Protein AF-0000000072659798 (afdb_homodimer)

InterPro domains:
  IPR012942 SRR1-like domain [PF07985] (14-182)
  IPR040044 SRR1-like protein [PTHR28626] (16-183)

Radius of gyration: 23.46 Å; Cα contacts (8 Å, |Δi|>4): 646; chains: 2; bounding box: 40×74×57 Å

Secondary structure (DSSP, 8-state):
-GGGSHHHHHHHHHHHHHHTT----EEEEE----TTT-HHHHHHHHHHHHHHHHTT-SEEEEE-TT--HHHHHHHHHTT-EE--TT-SS------TT--EEEEETT--HHHHHHHHHHHHSTTS--GGGEEEEEE-HHHHHHTSTTHHHH-HHHHHHHHHSEEEEPPP----GGGSTTEEEEE-------/--SSSHHHHHHHHHHHHHHTT----EEEEE----TTT-HHHHHHHHHHHHHHHHTT-SEEEEE-TT--HHHHHHHHHTT-EE--TT-SS------TT--EEEEETT--HHHHHHHHHHHHSTTS--GGGEEEEEE-HHHHHHTSTTHHHH-HHHHHHHHHSEEEEPPP----GGGSTTEEEEE-------

Foldseek 3Di:
DPCQQPALVVVVVVVCVLCVPAAAQEEEEEALDDCVPDPSSVVLVVSVLVVCVVRVHQAAEYAHPRQDPVNQVVCVVSVYHYDYNPPLQPPPPPDQSHAYEYEEAPDALVSVLVNLVSQPDPPDHDLSRYHYDYDDLVVVQVVDPPCCVVRVSSVVSNVPDDDDPNGDDDPRCPVQPPHDDDDDDDDPPD/DPCQQPALVVVVVVVCVLCVPAAAQEEEEEALDDCVPDPSSVVLVVSVLVVCVVRVHQAAEYAHPRQDPVNQVVCVVSVYHYDYNPPLQPPPPPDQSHAYEYEEAPDALVSVLVNLVSQPDPPDHDLSRYHYDYDDLVVVQVVDPPCCVVRVSSVVSNVPDDDDPRGDHDDRCPVQPPHDDDDDDDDPPD

pLDDT: mean 82.47, std 15.43, range [22.2, 97.5]

Organism: Meloidogyne incognita (NCBI:txid6306)

Nearest PDB structures (foldseek):
  2qy6-assembly1_A  TM=4.228E-01  e=2.087E-01  Escherichia coli O157:H7
  4nes-assembly1_A-2  TM=3.440E-01  e=1.432E-01  Methanocaldococcus jannaschii DSM 2661
  8b62-assembly2_B  TM=3.732E-01  e=1.067E+00  Pseudomonas aeruginosa
  3sgl-assembly1_A  TM=3.724E-01  e=6.878E-01  Yersinia pestis
  3pvc-assembly1_A  TM=3.515E-01  e=1.002E+00  Yersinia pestis

Sequence (380 aa):
MAARRFGLHLVFSKLEEALNSHNLPIIRVFGIGPISTSQDSLWQLALLLYIKEYFGVEIVTSQDPLTSEIEEEFLRSCGIQVLPPDDLLSTPPTFPNDFTLLYMIHCTQDMYENILSTYSSKENVCLQRIILIGNDPVQLSSATNNFNLQCPNIMSFTALSTIIPLPYFEPKENSFHGTSICFIEENDENMAARRFGLHLVFSKLEEALNSHNLPIIRVFGIGPISTSQDSLWQLALLLYIKEYFGVEIVTSQDPLTSEIEEEFLRSCGIQVLPPDDLLSTPPTFPNDFTLLYMIHCTQDMYENILSTYSSKENVCLQRIILIGNDPVQLSSATNNFNLQCPNIMSFTALSTIIPLPYFEPKENSFHGTSICFIEENDEN

Solvent-accessible surface area (backbone atoms only — not comparable to full-atom values): 20868 Å² total; per-residue (Å²): 130,82,72,78,64,41,22,51,48,48,53,51,50,53,50,48,60,69,43,69,88,51,64,48,49,35,38,43,35,39,48,63,55,48,50,56,81,28,64,44,27,36,50,51,48,43,54,49,52,50,52,35,58,76,60,62,39,74,43,36,38,37,30,38,82,67,56,44,72,62,52,47,55,40,39,42,64,53,59,31,45,77,48,64,57,83,55,74,69,72,58,68,85,68,51,95,87,40,30,35,36,40,40,34,55,83,57,55,69,69,55,50,29,54,53,44,41,66,34,60,48,78,93,62,53,61,64,64,36,37,35,37,38,18,55,32,62,71,60,57,45,73,72,36,85,66,32,64,77,75,28,51,47,49,47,54,52,52,73,61,30,49,76,40,71,54,67,74,44,38,70,60,68,74,52,58,59,62,26,18,42,34,31,31,77,82,74,69,80,118,132,80,73,78,66,41,22,51,49,48,52,50,50,53,50,48,60,69,42,70,88,51,64,48,49,35,38,44,34,39,47,64,54,47,49,55,80,28,66,44,27,36,50,50,48,44,54,49,52,51,52,36,60,75,61,62,40,75,43,37,38,38,30,39,84,65,57,46,71,62,52,47,54,40,40,43,65,53,60,30,46,76,49,63,58,84,56,74,70,71,57,67,85,68,52,94,88,41,32,36,36,39,41,34,55,83,58,57,69,67,55,51,29,55,52,45,42,66,33,60,48,80,92,60,51,60,65,63,36,36,34,37,38,17,54,32,60,69,59,56,46,73,70,36,84,65,33,66,76,77,27,51,48,50,47,55,51,52,73,59,30,50,78,39,72,54,65,73,44,38,70,61,66,73,54,57,58,62,27,19,43,34,32,31,75,84,73,69,80,118

Structure (mmCIF, N/CA/C/O backbone):
data_AF-0000000072659798-model_v1
#
loop_
_entity.id
_entity.type
_entity.pdbx_description
1 polymer 'SRR1-like domain-containing protein'
#
loop_
_atom_site.group_PDB
_atom_site.id
_atom_site.type_symbol
_atom_site.label_atom_id
_atom_site.label_alt_id
_atom_site.label_comp_id
_atom_site.label_asym_id
_atom_site.label_entity_id
_atom_site.label_seq_id
_atom_site.pdbx_PDB_ins_code
_atom_site.Cartn_x
_atom_site.Cartn_y
_atom_site.Cartn_z
_atom_site.occupancy
_atom_site.B_iso_or_equiv
_atom_site.auth_seq_id
_atom_site.auth_comp_id
_atom_site.auth_asym_id
_atom_site.auth_atom_id
_atom_site.pdbx_PDB_model_num
ATOM 1 N N . MET A 1 1 ? 20.891 -7.121 9.391 1 22.2 1 MET A N 1
ATOM 2 C CA . MET A 1 1 ? 19.578 -7.676 9.695 1 22.2 1 MET A CA 1
ATOM 3 C C . MET A 1 1 ? 18.594 -6.574 10.094 1 22.2 1 MET A C 1
ATOM 5 O O . MET A 1 1 ? 17.406 -6.637 9.766 1 22.2 1 MET A O 1
ATOM 9 N N . ALA A 1 2 ? 19.141 -5.672 10.93 1 26.31 2 ALA A N 1
ATOM 10 C CA . ALA A 1 2 ? 18.75 -4.566 11.797 1 26.31 2 ALA A CA 1
ATOM 11 C C . ALA A 1 2 ? 18.359 -3.338 10.977 1 26.31 2 ALA A C 1
ATOM 13 O O . ALA A 1 2 ? 17.594 -2.488 11.438 1 26.31 2 ALA A O 1
ATOM 14 N N . ALA A 1 3 ? 18.859 -3.307 9.789 1 28.28 3 ALA A N 1
ATOM 15 C CA . ALA A 1 3 ? 18.828 -2.102 8.961 1 28.28 3 ALA A CA 1
ATOM 16 C C . ALA A 1 3 ? 17.453 -1.875 8.359 1 28.28 3 ALA A C 1
ATOM 18 O O . ALA A 1 3 ? 17.219 -0.884 7.66 1 28.28 3 ALA A O 1
ATOM 19 N N . ARG A 1 4 ? 16.641 -3.023 7.906 1 38.38 4 ARG A N 1
ATOM 20 C CA . ARG A 1 4 ? 15.508 -3.32 7.031 1 38.38 4 ARG A CA 1
ATOM 21 C C . ARG A 1 4 ? 14.234 -2.664 7.543 1 38.38 4 ARG A C 1
ATOM 23 O O . ARG A 1 4 ? 13.195 -2.703 6.875 1 38.38 4 ARG A O 1
ATOM 30 N N . ARG A 1 5 ? 14.125 -2.602 9.039 1 44.81 5 ARG A N 1
ATOM 31 C CA . ARG A 1 5 ? 13.125 -2.115 9.977 1 44.81 5 ARG A CA 1
ATOM 32 C C . ARG A 1 5 ? 12.945 -0.604 9.859 1 44.81 5 ARG A C 1
ATOM 34 O O . ARG A 1 5 ? 12.188 -0 10.617 1 44.81 5 ARG A O 1
ATOM 41 N N . PHE A 1 6 ? 13.617 -0.149 8.844 1 55.28 6 PHE A N 1
ATOM 42 C CA . PHE A 1 6 ? 14.133 1.194 9.078 1 55.28 6 PHE A CA 1
ATOM 43 C C . PHE A 1 6 ? 13.164 2.246 8.562 1 55.28 6 PHE A C 1
ATOM 45 O O . PHE A 1 6 ? 12.945 3.271 9.211 1 55.28 6 PHE A O 1
ATOM 52 N N . GLY A 1 7 ? 12.227 1.704 7.465 1 68.5 7 GLY A N 1
ATOM 53 C CA . GLY A 1 7 ? 11.617 2.881 6.863 1 68.5 7 GLY A CA 1
ATOM 54 C C . GLY A 1 7 ? 10.414 3.385 7.633 1 68.5 7 GLY A C 1
ATOM 55 O O . GLY A 1 7 ? 10.375 4.551 8.039 1 68.5 7 GLY A O 1
ATOM 56 N N . LEU A 1 8 ? 9.539 2.488 7.941 1 78.62 8 LEU A N 1
ATOM 57 C CA . LEU A 1 8 ? 8.352 2.891 8.688 1 78.62 8 LEU A CA 1
ATOM 58 C C . LEU A 1 8 ? 8.719 3.332 10.102 1 78.62 8 LEU A C 1
ATOM 60 O O . LEU A 1 8 ? 8.133 4.281 10.625 1 78.62 8 LEU A O 1
ATOM 64 N N . HIS A 1 9 ? 9.68 2.682 10.633 1 83.5 9 HIS A N 1
ATOM 65 C CA . HIS A 1 9 ? 10.141 3.043 11.969 1 83.5 9 HIS A CA 1
ATOM 66 C C . HIS A 1 9 ? 10.664 4.473 12.008 1 83.5 9 HIS A C 1
ATOM 68 O O . HIS A 1 9 ? 10.453 5.195 12.984 1 83.5 9 HIS A O 1
ATOM 74 N N . LEU A 1 10 ? 11.32 4.832 10.953 1 84.38 10 LEU A N 1
ATOM 75 C CA . LEU A 1 10 ? 11.828 6.195 10.883 1 84.38 10 LEU A CA 1
ATOM 76 C C . LEU A 1 10 ? 10.688 7.203 10.836 1 84.38 10 LEU A C 1
ATOM 78 O O . LEU A 1 10 ? 10.75 8.258 11.469 1 84.38 10 LEU A O 1
ATOM 82 N N . VAL A 1 11 ? 9.648 6.914 10.031 1 87.94 11 VAL A N 1
ATOM 83 C CA . VAL A 1 11 ? 8.477 7.785 9.969 1 87.94 11 VAL A CA 1
ATOM 84 C C . VAL A 1 11 ? 7.871 7.934 11.359 1 87.94 11 VAL A C 1
ATOM 86 O O . VAL A 1 11 ? 7.59 9.047 11.805 1 87.94 11 VAL A O 1
ATOM 89 N N . PHE A 1 12 ? 7.734 6.812 12.109 1 91.31 12 PHE A N 1
ATOM 90 C CA . PHE A 1 12 ? 7.133 6.824 13.438 1 91.31 12 PHE A CA 1
ATOM 91 C C . PHE A 1 12 ? 7.996 7.613 14.414 1 91.31 12 PHE A C 1
ATOM 93 O O . PHE A 1 12 ? 7.477 8.406 15.203 1 91.31 12 PHE A O 1
ATOM 100 N N . SER A 1 13 ? 9.234 7.363 14.266 1 91.5 13 SER A N 1
ATOM 101 C CA . SER A 1 13 ? 10.156 8.062 15.148 1 91.5 13 SER A CA 1
ATOM 102 C C . SER A 1 13 ? 10.07 9.57 14.969 1 91.5 13 SER A C 1
ATOM 104 O O . SER A 1 13 ? 10.047 10.32 15.945 1 91.5 13 SER A O 1
ATOM 106 N N . LYS A 1 14 ? 10.016 10.078 13.75 1 90.25 14 LYS A N 1
ATOM 107 C CA . LYS A 1 14 ? 9.938 11.508 13.469 1 90.25 14 LYS A CA 1
ATOM 108 C C . LYS A 1 14 ? 8.602 12.086 13.93 1 90.25 14 LYS A C 1
ATOM 110 O O . LYS A 1 14 ? 8.547 13.219 14.414 1 90.25 14 LYS A O 1
ATOM 115 N N . LEU A 1 15 ? 7.543 11.336 13.773 1 94.19 15 LEU A N 1
ATOM 116 C CA . LEU A 1 15 ? 6.242 11.781 14.258 1 94.19 15 LEU A CA 1
ATOM 117 C C . LEU A 1 15 ? 6.227 11.844 15.781 1 94.19 15 LEU A C 1
ATOM 119 O O . LEU A 1 15 ? 5.66 12.773 16.359 1 94.19 15 LEU A O 1
ATOM 123 N N . GLU A 1 16 ? 6.848 10.859 16.391 1 94.31 16 GLU A N 1
ATOM 124 C CA . GLU A 1 16 ? 6.957 10.898 17.859 1 94.31 16 GLU A CA 1
ATOM 125 C C . GLU A 1 16 ? 7.715 12.133 18.312 1 94.31 16 GLU A C 1
ATOM 127 O O . GLU A 1 16 ? 7.34 12.766 19.312 1 94.31 16 GLU A O 1
ATOM 132 N N . GLU A 1 17 ? 8.781 12.375 17.641 1 91.5 17 GLU A N 1
ATOM 133 C CA . GLU A 1 17 ? 9.539 13.578 17.953 1 91.5 17 GLU A CA 1
ATOM 134 C C . GLU A 1 17 ? 8.672 14.828 17.828 1 91.5 17 GLU A C 1
ATOM 136 O O . GLU A 1 17 ? 8.703 15.703 18.703 1 91.5 17 GLU A O 1
ATOM 141 N N . ALA A 1 18 ? 7.938 14.977 16.781 1 91.75 18 ALA A N 1
ATOM 142 C CA . ALA A 1 18 ? 7.062 16.125 16.547 1 91.75 18 ALA A CA 1
ATOM 143 C C . ALA A 1 18 ? 6.004 16.234 17.625 1 91.75 18 ALA A C 1
ATOM 145 O O . ALA A 1 18 ? 5.656 17.344 18.047 1 91.75 18 ALA A O 1
ATOM 146 N N . LEU A 1 19 ? 5.469 15.117 18.094 1 93.88 19 LEU A N 1
ATOM 147 C CA . LEU A 1 19 ? 4.367 15.094 19.047 1 93.88 19 LEU A CA 1
ATOM 148 C C . LEU A 1 19 ? 4.855 15.438 20.453 1 93.88 19 LEU A C 1
ATOM 150 O O . LEU A 1 19 ? 4.066 15.828 21.312 1 93.88 19 LEU A O 1
ATOM 154 N N . ASN A 1 20 ? 6.137 15.242 20.734 1 90.31 20 ASN A N 1
ATOM 155 C CA . ASN A 1 20 ? 6.738 15.602 22.016 1 90.31 20 ASN A CA 1
ATOM 156 C C . ASN A 1 20 ? 5.906 15.086 23.188 1 90.31 20 ASN A C 1
ATOM 158 O O . ASN A 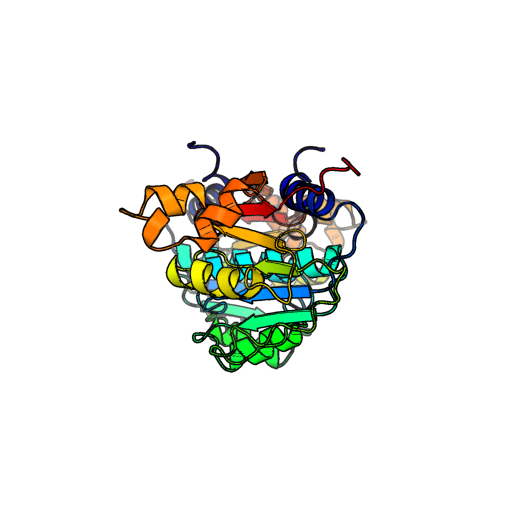1 20 ? 5.531 15.859 24.078 1 90.31 20 ASN A O 1
ATOM 162 N N . SER A 1 21 ? 5.5 13.812 23.156 1 90.38 21 SER A N 1
ATOM 163 C CA . SER A 1 21 ? 4.84 13.078 24.234 1 90.38 21 SER A CA 1
ATOM 164 C C . SER A 1 21 ? 3.359 13.422 24.312 1 90.38 21 SER A C 1
ATOM 166 O O . SER A 1 21 ? 2.689 13.086 25.297 1 90.38 21 SER A O 1
ATOM 168 N N . HIS A 1 22 ? 2.873 14.141 23.328 1 90.25 22 HIS A N 1
ATOM 169 C CA . HIS A 1 22 ? 1.438 14.383 23.25 1 90.25 22 HIS A CA 1
ATOM 170 C C . HIS A 1 22 ? 0.747 13.336 22.391 1 90.25 22 HIS A C 1
ATOM 172 O O . HIS A 1 22 ? 1.406 12.617 21.641 1 90.25 22 HIS A O 1
ATOM 178 N N . ASN A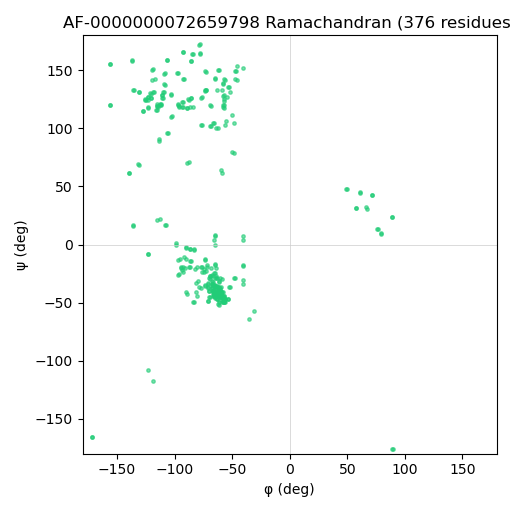 1 23 ? -0.517 13.32 22.516 1 90.5 23 ASN A N 1
ATOM 179 C CA . ASN A 1 23 ? -1.309 12.391 21.703 1 90.5 23 ASN A CA 1
ATOM 180 C C . ASN A 1 23 ? -1.64 12.984 20.344 1 90.5 23 ASN A C 1
ATOM 182 O O . ASN A 1 23 ? -1.588 14.195 20.156 1 90.5 23 ASN A O 1
ATOM 186 N N . LEU A 1 24 ? -1.921 12.062 19.438 1 93.56 24 LEU A N 1
ATOM 187 C CA . LEU A 1 24 ? -2.422 12.398 18.109 1 93.56 24 LEU A CA 1
ATOM 188 C C . LEU A 1 24 ? -3.857 11.914 17.922 1 93.56 24 LEU A C 1
ATOM 190 O O . LEU A 1 24 ? -4.086 10.828 17.391 1 93.56 24 LEU A O 1
ATOM 194 N N . PRO A 1 25 ? -4.766 12.695 18.25 1 92.88 25 PRO A N 1
ATOM 195 C CA . PRO A 1 25 ? -6.145 12.195 18.234 1 92.88 25 PRO A CA 1
ATOM 196 C C . PRO A 1 25 ? -6.812 12.32 16.875 1 92.88 25 PRO A C 1
ATOM 198 O O . PRO A 1 25 ? -7.82 11.656 16.609 1 92.88 25 PRO A O 1
ATOM 201 N N . ILE A 1 26 ? -6.219 13.234 15.992 1 92.44 26 ILE A N 1
ATOM 202 C CA . ILE A 1 26 ? -6.945 13.562 14.773 1 92.44 26 ILE A CA 1
ATOM 203 C C . ILE A 1 26 ? -5.988 13.555 13.586 1 92.44 26 ILE A C 1
ATOM 205 O O . ILE A 1 26 ? -4.887 14.102 13.664 1 92.44 26 ILE A O 1
ATOM 209 N N . ILE A 1 27 ? -6.465 12.867 12.508 1 94.94 27 ILE A N 1
ATOM 210 C CA . ILE A 1 27 ? -5.848 13.008 11.188 1 94.94 27 ILE A CA 1
ATOM 211 C C . ILE A 1 27 ? -6.887 13.516 10.188 1 94.94 27 ILE A C 1
ATOM 213 O O . ILE A 1 27 ? -7.992 12.984 10.109 1 94.94 27 ILE A O 1
ATOM 217 N N . ARG A 1 28 ? -6.516 14.547 9.477 1 92.62 28 ARG A N 1
ATOM 218 C CA . ARG A 1 28 ? -7.336 15.023 8.375 1 92.62 28 ARG A CA 1
ATOM 219 C C . ARG A 1 28 ? -6.648 14.789 7.035 1 92.62 28 ARG A C 1
ATOM 221 O O . ARG A 1 28 ? -5.566 15.32 6.781 1 92.62 28 ARG A O 1
ATOM 228 N N . VAL A 1 29 ? -7.348 14.008 6.203 1 95.81 29 VAL A N 1
ATOM 229 C CA . VAL A 1 29 ? -6.797 13.656 4.895 1 95.81 29 VAL A CA 1
ATOM 230 C C . VAL A 1 29 ? -7.473 14.5 3.812 1 95.81 29 VAL A C 1
ATOM 232 O O . VAL A 1 29 ? -8.703 14.586 3.762 1 95.81 29 VAL A O 1
ATOM 235 N N . PHE A 1 30 ? -6.648 15.117 2.996 1 93.31 30 PHE A N 1
ATOM 236 C CA . PHE A 1 30 ? -7.176 15.891 1.874 1 93.31 30 PHE A CA 1
ATOM 237 C C . PHE A 1 30 ? -6.59 15.391 0.557 1 93.31 30 PHE A C 1
ATOM 239 O O . PHE A 1 30 ? -5.371 15.273 0.417 1 93.31 30 PHE A O 1
ATOM 246 N N . GLY A 1 31 ? -7.465 15.062 -0.41 1 93.25 31 GLY A N 1
ATOM 247 C CA . GLY A 1 31 ? -7.035 14.789 -1.771 1 93.25 31 GLY A CA 1
ATOM 248 C C . GLY A 1 31 ? -6.297 13.469 -1.911 1 93.25 31 GLY A C 1
ATOM 249 O O . GLY A 1 31 ? -5.277 13.391 -2.598 1 93.25 31 GLY A O 1
ATOM 250 N N . ILE A 1 32 ? -6.738 12.453 -1.298 1 93.44 32 ILE A N 1
ATOM 251 C CA . ILE A 1 32 ? -6.031 11.18 -1.377 1 93.44 32 ILE A CA 1
ATOM 252 C C . ILE A 1 32 ? -6.117 10.633 -2.799 1 93.44 32 ILE A C 1
ATOM 254 O O . ILE A 1 32 ? -5.246 9.875 -3.234 1 93.44 32 ILE A O 1
ATOM 258 N N . GLY A 1 33 ? -7.152 10.977 -3.578 1 92.69 33 GLY A N 1
ATOM 259 C CA . GLY A 1 33 ? -7.281 10.539 -4.961 1 92.69 33 GLY A CA 1
ATOM 260 C C . GLY A 1 33 ? -8.008 9.211 -5.098 1 92.69 33 GLY A C 1
ATOM 261 O O . GLY A 1 33 ? -8.523 8.672 -4.117 1 92.69 33 GLY A O 1
ATOM 262 N N . PRO A 1 34 ? -8.078 8.695 -6.387 1 94.19 34 PRO A N 1
ATOM 263 C CA . PRO A 1 34 ? -8.805 7.453 -6.66 1 94.19 34 PRO A CA 1
ATOM 264 C C . PRO A 1 34 ? -8.031 6.211 -6.23 1 94.19 34 PRO A C 1
ATOM 266 O O . PRO A 1 34 ? -7.191 5.711 -6.98 1 94.19 34 PRO A O 1
ATOM 269 N N . ILE A 1 35 ? -8.375 5.621 -5.156 1 93.56 35 ILE A N 1
ATOM 270 C CA . ILE A 1 35 ? -7.629 4.547 -4.512 1 93.56 35 ILE A CA 1
ATOM 271 C C . ILE A 1 35 ? -7.734 3.271 -5.348 1 93.56 35 ILE A C 1
ATOM 273 O O . ILE A 1 35 ? -6.789 2.484 -5.414 1 93.56 35 ILE A O 1
ATOM 277 N N . SER A 1 36 ? -8.891 3.1 -5.992 1 91.81 36 SER A N 1
ATOM 278 C CA . SER A 1 36 ? -9.117 1.851 -6.711 1 91.81 36 SER A CA 1
ATOM 279 C C . SER A 1 36 ? -8.352 1.826 -8.031 1 91.81 36 SER A C 1
ATOM 281 O O . SER A 1 36 ? -8.133 0.758 -8.609 1 91.81 36 SER A O 1
ATOM 283 N N . THR A 1 37 ? -7.945 3.002 -8.523 1 90.25 37 THR A N 1
ATOM 284 C CA . THR A 1 37 ? -7.348 3.029 -9.859 1 90.25 37 THR A CA 1
ATOM 285 C C . THR A 1 37 ? -5.945 3.635 -9.812 1 90.25 37 THR A C 1
ATOM 287 O O . THR A 1 37 ? -5.203 3.572 -10.789 1 90.25 37 THR A O 1
ATOM 290 N N . SER A 1 38 ? -5.562 4.164 -8.711 1 88.38 38 SER A N 1
ATOM 291 C CA . SER A 1 38 ? -4.242 4.762 -8.562 1 88.38 38 SER A CA 1
ATOM 292 C C . SER A 1 38 ? -3.395 3.99 -7.559 1 88.38 38 SER A C 1
ATOM 294 O O . SER A 1 38 ? -3.691 3.984 -6.359 1 88.38 38 SER A O 1
ATOM 296 N N . GLN A 1 39 ? -2.312 3.475 -8.031 1 83.69 39 GLN A N 1
ATOM 297 C CA . GLN A 1 39 ? -1.398 2.744 -7.16 1 83.69 39 GLN A CA 1
ATOM 298 C C . GLN A 1 39 ? -0.765 3.672 -6.125 1 83.69 39 GLN A C 1
ATOM 300 O O . GLN A 1 39 ? -0.593 3.291 -4.965 1 83.69 39 GLN A O 1
ATOM 305 N N . ASP A 1 40 ? -0.462 4.828 -6.605 1 85.75 40 ASP A N 1
ATOM 306 C CA . ASP A 1 40 ? 0.094 5.805 -5.676 1 85.75 40 ASP A CA 1
ATOM 307 C C . ASP A 1 40 ? -0.863 6.062 -4.516 1 85.75 40 ASP A C 1
ATOM 309 O O . ASP A 1 40 ? -0.446 6.094 -3.354 1 85.75 40 ASP A O 1
ATOM 313 N N . SER A 1 41 ? -2.164 6.25 -4.84 1 90.94 41 SER A N 1
ATOM 314 C CA . SER A 1 41 ? -3.172 6.5 -3.812 1 90.94 41 SER A CA 1
ATOM 315 C C . SER A 1 41 ? -3.281 5.324 -2.848 1 90.94 41 SER A C 1
ATOM 317 O O . SER A 1 41 ? -3.484 5.516 -1.646 1 90.94 41 SER A O 1
ATOM 319 N N . LEU A 1 42 ? -3.145 4.164 -3.344 1 90.06 42 LEU A N 1
ATOM 320 C CA . LEU A 1 42 ? -3.227 2.971 -2.506 1 90.06 42 LEU A CA 1
ATOM 321 C C . LEU A 1 42 ? -2.057 2.912 -1.529 1 90.06 42 LEU A C 1
ATOM 323 O O . LEU A 1 42 ? -2.238 2.572 -0.358 1 90.06 42 LEU A O 1
ATOM 327 N N . TRP A 1 43 ? -0.894 3.26 -2 1 86.94 43 TRP A N 1
ATOM 328 C CA . TRP A 1 43 ? 0.276 3.301 -1.129 1 86.94 43 TRP A CA 1
ATOM 329 C C . TRP A 1 43 ? 0.117 4.371 -0.053 1 86.94 43 TRP A C 1
ATOM 331 O O . TRP A 1 43 ? 0.494 4.16 1.102 1 86.94 43 TRP A O 1
ATOM 341 N N . GLN A 1 44 ? -0.34 5.465 -0.453 1 90.38 44 GLN A N 1
ATOM 342 C CA . GLN A 1 44 ? -0.583 6.543 0.5 1 90.38 44 GLN A CA 1
ATOM 343 C C . GLN A 1 44 ? -1.589 6.121 1.565 1 90.38 44 GLN A C 1
ATOM 345 O O . GLN A 1 44 ? -1.404 6.406 2.75 1 90.38 44 GLN A O 1
ATOM 350 N N . LEU A 1 45 ? -2.613 5.406 1.098 1 94 45 LEU A N 1
ATOM 351 C CA . LEU A 1 45 ? -3.596 4.879 2.041 1 94 45 LEU A CA 1
ATOM 352 C C . LEU A 1 45 ? -2.945 3.898 3.01 1 94 45 LEU A C 1
ATOM 354 O O . LEU A 1 45 ? -3.227 3.928 4.211 1 94 45 LEU A O 1
ATOM 358 N N . ALA A 1 46 ? -2.119 3.037 2.504 1 90.25 46 ALA A N 1
ATOM 359 C CA . ALA A 1 46 ? -1.452 2.062 3.363 1 90.25 46 ALA A CA 1
ATOM 360 C C . ALA A 1 46 ? -0.647 2.756 4.457 1 90.25 46 ALA A C 1
ATOM 362 O O . ALA A 1 46 ? -0.738 2.389 5.633 1 90.25 46 ALA A O 1
ATOM 363 N N . LEU A 1 47 ? 0.144 3.729 4.129 1 90.38 47 LEU A N 1
ATOM 364 C CA . LEU A 1 47 ? 0.917 4.473 5.117 1 90.38 47 LEU A CA 1
ATOM 365 C C . LEU A 1 47 ? -0.002 5.137 6.137 1 90.38 47 LEU A C 1
ATOM 367 O O . LEU A 1 47 ? 0.268 5.102 7.34 1 90.38 47 LEU A O 1
ATOM 371 N N . LEU A 1 48 ? -1.062 5.723 5.66 1 94.56 48 LEU A N 1
ATOM 372 C CA . LEU A 1 48 ? -2.035 6.371 6.535 1 94.56 48 LEU A CA 1
ATOM 373 C C . LEU A 1 48 ? -2.559 5.395 7.582 1 94.56 48 LEU A C 1
ATOM 375 O O . LEU A 1 48 ? -2.631 5.727 8.766 1 94.56 48 LEU A O 1
ATOM 379 N N . LEU A 1 49 ? -2.908 4.238 7.156 1 93.88 49 LEU A N 1
ATOM 380 C CA . LEU A 1 49 ? -3.48 3.242 8.055 1 93.88 49 LEU A CA 1
ATOM 381 C C . LEU A 1 49 ? -2.445 2.764 9.07 1 93.88 49 LEU A C 1
ATOM 383 O O . LEU A 1 49 ? -2.783 2.477 10.219 1 93.88 49 LEU A O 1
ATOM 387 N N . TYR A 1 50 ? -1.163 2.691 8.656 1 90.62 50 TYR A N 1
ATOM 388 C CA . TYR A 1 50 ? -0.101 2.344 9.594 1 90.62 50 TYR A CA 1
ATOM 389 C C . TYR A 1 50 ? 0.041 3.406 10.672 1 90.62 50 TYR A C 1
ATOM 391 O O . TYR A 1 50 ? 0.179 3.084 11.859 1 90.62 50 TYR A O 1
ATOM 399 N N . ILE A 1 51 ? 0.019 4.625 10.305 1 93.31 51 ILE A N 1
ATOM 400 C CA . ILE A 1 51 ? 0.133 5.727 11.258 1 93.31 51 ILE A CA 1
ATOM 401 C C . ILE A 1 51 ? -1.062 5.711 12.211 1 93.31 51 ILE A C 1
ATOM 403 O O . ILE A 1 51 ? -0.896 5.82 13.43 1 93.31 51 ILE A O 1
ATOM 407 N N . LYS A 1 52 ? -2.227 5.566 11.633 1 95.44 52 LYS A N 1
ATOM 408 C CA . LYS A 1 52 ? -3.463 5.504 12.406 1 95.44 52 LYS A CA 1
ATOM 409 C C . LYS A 1 52 ? -3.381 4.426 13.484 1 95.44 52 LYS A C 1
ATOM 411 O O . LYS A 1 52 ? -3.717 4.672 14.648 1 95.44 52 LYS A O 1
ATOM 416 N N . GLU A 1 53 ? -2.943 3.318 13.141 1 92.81 53 GLU A N 1
ATOM 417 C CA . GLU A 1 53 ? -2.861 2.186 14.055 1 92.81 53 GLU A CA 1
ATOM 418 C C . GLU A 1 53 ? -1.771 2.396 15.102 1 92.81 53 GLU A C 1
ATOM 420 O O . GLU A 1 53 ? -2.002 2.195 16.297 1 92.81 53 GLU A O 1
ATOM 425 N N . TYR A 1 54 ? -0.62 2.775 14.703 1 91.5 54 TYR A N 1
ATOM 426 C CA . TYR A 1 54 ? 0.532 2.918 15.586 1 91.5 54 TYR A CA 1
ATOM 427 C C . TYR A 1 54 ? 0.255 3.941 16.688 1 91.5 54 TYR A C 1
ATOM 429 O O . TYR A 1 54 ? 0.601 3.723 17.844 1 91.5 54 TYR A O 1
ATOM 437 N N . PHE A 1 55 ? -0.387 5.012 16.328 1 95.12 55 PHE A N 1
ATOM 438 C CA . PHE A 1 55 ? -0.588 6.09 17.297 1 95.12 55 PHE A CA 1
ATOM 439 C C . PHE A 1 55 ? -1.979 6.012 17.906 1 95.12 55 PHE A C 1
ATOM 441 O O . PHE A 1 55 ? -2.352 6.863 18.719 1 95.12 55 PHE A O 1
ATOM 448 N N . GLY A 1 56 ? -2.775 4.973 17.484 1 94.62 56 GLY A N 1
ATOM 449 C CA . GLY A 1 56 ? -4.105 4.805 18.047 1 94.62 56 GLY A CA 1
ATOM 450 C C . GLY A 1 56 ? -5.012 5.996 17.797 1 94.62 56 GLY A C 1
ATOM 451 O O . GLY A 1 56 ? -5.691 6.469 18.719 1 94.62 56 GLY A O 1
ATOM 452 N N . VAL A 1 57 ? -4.988 6.48 16.594 1 94.75 57 VAL A N 1
ATOM 453 C CA . VAL A 1 57 ? -5.758 7.676 16.266 1 94.75 57 VAL A CA 1
ATOM 454 C C . VAL A 1 57 ? -7.246 7.332 16.219 1 94.75 57 VAL A C 1
ATOM 456 O O . VAL A 1 57 ? -7.656 6.398 15.531 1 94.75 57 VAL A O 1
ATOM 459 N N . GLU A 1 58 ? -8.039 8.117 16.844 1 91.62 58 GLU A N 1
ATOM 460 C CA . GLU A 1 58 ? -9.461 7.824 17 1 91.62 58 GLU A CA 1
ATOM 461 C C . GLU A 1 58 ? -10.273 8.398 15.836 1 91.62 58 GLU A C 1
ATOM 463 O O . GLU A 1 58 ? -11.211 7.766 15.352 1 91.62 58 GLU A O 1
ATOM 468 N N . ILE A 1 59 ? -9.906 9.617 15.469 1 92.88 59 ILE A N 1
ATOM 469 C CA . ILE A 1 59 ? -10.695 10.297 14.453 1 92.88 59 ILE A CA 1
ATOM 470 C C . ILE A 1 59 ? -9.844 10.516 13.203 1 92.88 59 ILE A C 1
ATOM 472 O O . ILE A 1 59 ? -8.859 11.258 13.234 1 92.88 59 ILE A O 1
ATOM 476 N N . VAL A 1 60 ? -10.211 9.898 12.125 1 95.44 60 VAL A N 1
ATOM 477 C CA . VAL A 1 60 ? -9.586 10.102 10.82 1 95.44 60 VAL A CA 1
ATOM 478 C C . VAL A 1 60 ? -10.648 10.477 9.789 1 95.44 60 VAL A C 1
ATOM 480 O O . VAL A 1 60 ? -11.633 9.758 9.617 1 95.44 60 VAL A O 1
ATOM 483 N N . THR A 1 61 ? -10.445 11.641 9.117 1 94.31 61 THR A N 1
ATOM 484 C CA . THR A 1 61 ? -11.391 12.078 8.094 1 94.31 61 THR A CA 1
ATOM 485 C C . THR A 1 61 ? -10.711 12.18 6.734 1 94.31 61 THR A C 1
ATOM 487 O O . THR A 1 61 ? -9.5 12.383 6.656 1 94.31 61 THR A O 1
ATOM 490 N N . SER A 1 62 ? -11.5 11.969 5.684 1 95.19 62 SER A N 1
ATOM 491 C CA . SER A 1 62 ? -11.016 12.133 4.316 1 95.19 62 SER A CA 1
ATOM 492 C C . SER A 1 62 ? -11.961 12.992 3.488 1 95.19 62 SER A C 1
ATOM 494 O O . SER A 1 62 ? -13.18 12.805 3.535 1 95.19 62 SER A O 1
ATOM 496 N N . GLN A 1 63 ? -11.367 13.945 2.824 1 93.94 63 GLN A N 1
ATOM 497 C CA . GLN A 1 63 ? -12.109 14.805 1.901 1 93.94 63 GLN A CA 1
ATOM 498 C C . GLN A 1 63 ? -11.438 14.836 0.529 1 93.94 63 GLN A C 1
ATOM 500 O O . GLN A 1 63 ? -10.336 15.367 0.38 1 93.94 63 GLN A O 1
ATOM 505 N N . ASP A 1 64 ? -12.133 14.312 -0.458 1 93.38 64 ASP A N 1
ATOM 506 C CA . ASP A 1 64 ? -11.68 14.242 -1.845 1 93.38 64 ASP A CA 1
ATOM 507 C C . ASP A 1 64 ? -12.867 14.148 -2.805 1 93.38 64 ASP A C 1
ATOM 509 O O . ASP A 1 64 ? -13.633 13.18 -2.756 1 93.38 64 ASP A O 1
ATOM 513 N N . PRO A 1 65 ? -13.008 15.086 -3.699 1 91.56 65 PRO A N 1
ATOM 514 C CA . PRO A 1 65 ? -14.148 15.078 -4.617 1 91.56 65 PRO A CA 1
ATOM 515 C C . PRO A 1 65 ? -14.133 13.891 -5.566 1 91.56 65 PRO A C 1
ATOM 517 O O . PRO A 1 65 ? -15.156 13.555 -6.168 1 91.56 65 PRO A O 1
ATOM 520 N N . LEU A 1 66 ? -13.055 13.203 -5.75 1 91.38 66 LEU A N 1
ATOM 521 C CA . LEU A 1 66 ? -12.93 12.102 -6.691 1 91.38 66 LEU A CA 1
ATOM 522 C C . LEU A 1 66 ? -13.297 10.773 -6.023 1 91.38 66 LEU A C 1
ATOM 524 O O . LEU A 1 66 ? -13.344 9.734 -6.684 1 91.38 66 LEU A O 1
ATOM 528 N N . THR A 1 67 ? -13.594 10.789 -4.734 1 94.06 67 THR A N 1
ATOM 529 C CA . THR A 1 67 ? -13.922 9.555 -4.031 1 94.06 67 THR A CA 1
ATOM 530 C C . THR A 1 67 ? -15.258 9 -4.512 1 94.06 67 THR A C 1
ATOM 532 O O . THR A 1 67 ? -16.297 9.664 -4.395 1 94.06 67 THR A O 1
ATOM 535 N N . SER A 1 68 ? -15.234 7.824 -5.043 1 94.5 68 SER A N 1
ATOM 536 C CA . SER A 1 68 ? -16.453 7.172 -5.496 1 94.5 68 SER A CA 1
ATOM 537 C C . SER A 1 68 ? -17.234 6.582 -4.328 1 94.5 68 SER A C 1
ATOM 539 O O . SER A 1 68 ? -16.734 6.516 -3.207 1 94.5 68 SER A O 1
ATOM 541 N N . GLU A 1 69 ? -18.438 6.102 -4.676 1 95.31 69 GLU A N 1
ATOM 542 C CA . GLU A 1 69 ? -19.281 5.508 -3.645 1 95.31 69 GLU A CA 1
ATOM 543 C C . GLU A 1 69 ? -18.641 4.246 -3.068 1 95.31 69 GLU A C 1
ATOM 545 O O . GLU A 1 69 ? -18.656 4.039 -1.854 1 95.31 69 GLU A O 1
ATOM 550 N N . ILE A 1 70 ? -18.141 3.473 -3.943 1 94.56 70 ILE A N 1
ATOM 551 C CA . ILE A 1 70 ? -17.516 2.225 -3.518 1 94.56 70 ILE A CA 1
ATOM 552 C C . ILE A 1 70 ? -16.297 2.527 -2.664 1 94.56 70 ILE A C 1
ATOM 554 O O . ILE A 1 70 ? -16.062 1.881 -1.638 1 94.56 70 ILE A O 1
ATOM 558 N N . GLU A 1 71 ? -15.547 3.486 -3.084 1 96 71 GLU A N 1
ATOM 559 C CA . GLU A 1 71 ? -14.375 3.873 -2.307 1 96 71 GLU A CA 1
ATOM 560 C C . GLU A 1 71 ? -14.781 4.426 -0.941 1 96 71 GLU A C 1
ATOM 562 O O . GLU A 1 71 ? -14.109 4.172 0.06 1 96 71 GLU A O 1
ATOM 567 N N . GLU A 1 72 ? -15.789 5.199 -0.92 1 96.19 72 GLU A N 1
ATOM 568 C CA . GLU A 1 72 ? -16.281 5.723 0.353 1 96.19 72 GLU A CA 1
ATOM 569 C C . GLU A 1 72 ? -16.625 4.59 1.316 1 96.19 72 GLU A C 1
ATOM 571 O O . GLU A 1 72 ? -16.25 4.629 2.49 1 96.19 72 GLU A O 1
ATOM 576 N N . GLU A 1 73 ? -17.328 3.689 0.858 1 95.81 73 GLU A N 1
ATOM 577 C CA . GLU A 1 73 ? -17.703 2.553 1.695 1 95.81 73 GLU A CA 1
ATOM 578 C C . GLU A 1 73 ? -16.469 1.797 2.182 1 95.81 73 GLU A C 1
ATOM 580 O O . GLU A 1 73 ? -16.406 1.382 3.342 1 95.81 73 GLU A O 1
ATOM 585 N N . PHE A 1 74 ? -15.594 1.612 1.348 1 95.94 74 PHE A N 1
ATOM 586 C CA . PHE A 1 74 ? -14.344 0.943 1.702 1 95.94 74 PHE A CA 1
ATOM 587 C C . PHE A 1 74 ? -13.594 1.728 2.771 1 95.94 74 PHE A C 1
ATOM 589 O O . PHE A 1 74 ? -13.148 1.157 3.77 1 95.94 74 PHE A O 1
ATOM 596 N N . LEU A 1 75 ? -13.438 3.029 2.559 1 97.5 75 LEU A N 1
ATOM 597 C CA . LEU A 1 75 ? -12.758 3.875 3.537 1 97.5 75 LEU A CA 1
ATOM 598 C C . LEU A 1 75 ? -13.453 3.799 4.895 1 97.5 75 LEU A C 1
ATOM 600 O O . LEU A 1 75 ? -12.789 3.719 5.93 1 97.5 75 LEU A O 1
ATOM 604 N N . ARG A 1 76 ? -14.703 3.799 4.887 1 96.44 76 ARG A N 1
ATOM 605 C CA . ARG A 1 76 ? -15.453 3.676 6.129 1 96.44 76 ARG A CA 1
ATOM 606 C C . ARG A 1 76 ? -15.133 2.365 6.836 1 96.44 76 ARG A C 1
ATOM 608 O O . ARG A 1 76 ? -15 2.332 8.062 1 96.44 76 ARG A O 1
ATOM 615 N N . SER A 1 77 ? -15.016 1.372 6.062 1 94.62 77 SER A N 1
ATOM 616 C CA . SER A 1 77 ? -14.672 0.069 6.625 1 94.62 77 SER A CA 1
ATOM 617 C C . SER A 1 77 ? -13.273 0.073 7.23 1 94.62 77 SER A C 1
ATOM 619 O O . SER A 1 77 ? -12.961 -0.75 8.094 1 94.62 77 SER A O 1
ATOM 621 N N . CYS A 1 78 ? -12.414 0.922 6.809 1 95.31 78 CYS A N 1
ATOM 622 C CA . CYS A 1 78 ? -11.07 1.084 7.352 1 95.31 78 CYS A CA 1
ATOM 623 C C . CYS A 1 78 ? -11.086 1.979 8.586 1 95.31 78 CYS A C 1
ATOM 625 O O . CYS A 1 78 ? -10.039 2.248 9.172 1 95.31 78 CYS A O 1
ATOM 627 N N . GLY A 1 79 ? -12.219 2.535 8.938 1 95.69 79 GLY A N 1
ATOM 628 C CA . GLY A 1 79 ? -12.328 3.438 10.07 1 95.69 79 GLY A CA 1
ATOM 629 C C . GLY A 1 79 ? -12.078 4.891 9.703 1 95.69 79 GLY A C 1
ATOM 630 O O . GLY A 1 79 ? -11.68 5.688 10.555 1 95.69 79 GLY A O 1
ATOM 631 N N . ILE A 1 80 ? -12.273 5.223 8.477 1 96.88 80 ILE A N 1
ATOM 632 C CA . ILE A 1 80 ? -12.078 6.586 7.996 1 96.88 80 ILE A CA 1
ATOM 633 C C . ILE A 1 80 ? -13.422 7.207 7.641 1 96.88 80 ILE A C 1
ATOM 635 O O . ILE A 1 80 ? -14.195 6.633 6.871 1 96.88 80 ILE A O 1
ATOM 639 N N . GLN A 1 81 ? -13.68 8.32 8.203 1 94.94 81 GLN A N 1
ATOM 640 C CA . GLN A 1 81 ? -14.922 9.031 7.906 1 94.94 81 GLN A CA 1
ATOM 641 C C . GLN A 1 81 ? -14.766 9.906 6.668 1 94.94 81 GLN A C 1
ATOM 643 O O . GLN A 1 81 ? -13.875 10.766 6.617 1 94.94 81 GLN A O 1
ATOM 648 N N . VAL A 1 82 ? -15.625 9.734 5.719 1 94.69 82 VAL A N 1
ATOM 649 C CA . VAL A 1 82 ? -15.586 10.562 4.516 1 94.69 82 VAL A CA 1
ATOM 650 C C . VAL A 1 82 ? -16.5 11.766 4.68 1 94.69 82 VAL A C 1
ATOM 652 O O . VAL A 1 82 ? -17.703 11.609 4.965 1 94.69 82 VAL A O 1
ATOM 655 N N . LEU A 1 83 ? -15.93 12.961 4.535 1 91.94 83 LEU A N 1
ATOM 656 C CA . LEU A 1 83 ? -16.688 14.211 4.66 1 91.94 83 LEU A CA 1
ATOM 657 C C . LEU A 1 83 ? -16.906 14.852 3.297 1 91.94 83 LEU A C 1
ATOM 659 O O . LEU A 1 83 ? -16.172 14.562 2.348 1 91.94 83 LEU A O 1
ATOM 663 N N . PRO A 1 84 ? -17.938 15.742 3.223 1 87.94 84 PRO A N 1
ATOM 664 C CA . PRO A 1 84 ? -18.125 16.469 1.965 1 87.94 84 PRO A CA 1
ATOM 665 C C . PRO A 1 84 ? -16.891 17.281 1.565 1 87.94 84 PRO A C 1
ATOM 667 O O . PRO A 1 84 ? -16.219 17.859 2.424 1 87.94 84 PRO A O 1
ATOM 670 N N . PRO A 1 85 ? -16.609 17.219 0.268 1 78.19 85 PRO A N 1
ATOM 671 C CA . PRO A 1 85 ? -15.375 17.859 -0.198 1 78.19 85 PRO A CA 1
ATOM 672 C C . PRO A 1 85 ? -15.312 19.344 0.113 1 78.19 85 PRO A C 1
ATOM 674 O O . PRO A 1 85 ? -14.227 19.906 0.227 1 78.19 85 PRO A O 1
ATOM 677 N N . ASP A 1 86 ? -16.344 20.031 0.185 1 72.56 86 ASP A N 1
ATOM 678 C CA . ASP A 1 86 ? -16.359 21.484 0.35 1 72.56 86 ASP A CA 1
ATOM 679 C C . ASP A 1 86 ? -16.297 21.859 1.826 1 72.56 86 ASP A C 1
ATOM 681 O O . ASP A 1 86 ? -16.172 23.047 2.16 1 72.56 86 ASP A O 1
ATOM 685 N N . ASP A 1 87 ? -16.312 20.953 2.604 1 65.38 87 ASP A N 1
ATOM 686 C CA . ASP A 1 87 ? -16.234 21.25 4.027 1 65.38 87 ASP A CA 1
ATOM 687 C C . ASP A 1 87 ? -14.773 21.312 4.492 1 65.38 87 ASP A C 1
ATOM 689 O O . ASP A 1 87 ? -14.273 20.375 5.105 1 65.38 87 ASP A O 1
ATOM 693 N N . LEU A 1 88 ? -14.102 22.266 4.105 1 60.44 88 LEU A N 1
ATOM 694 C CA . LEU A 1 88 ? -12.68 22.344 4.422 1 60.44 88 LEU A CA 1
ATOM 695 C C . LEU A 1 88 ? -12.477 22.859 5.844 1 60.44 88 LEU A C 1
ATOM 697 O O . LEU A 1 88 ? -11.383 22.734 6.402 1 60.44 88 LEU A O 1
ATOM 701 N N . LEU A 1 89 ? -13.531 23.484 6.297 1 56 89 LEU A N 1
ATOM 702 C CA . LEU A 1 89 ? -13.453 24.203 7.574 1 56 89 LEU A CA 1
ATOM 703 C C . LEU A 1 89 ? -13.992 23.328 8.711 1 56 89 LEU A C 1
ATOM 705 O O . LEU A 1 89 ? -13.844 23.672 9.883 1 56 89 LEU A O 1
ATOM 709 N N . SER A 1 90 ? -14.836 22.453 8.352 1 53.03 90 SER A N 1
ATOM 710 C CA . SER A 1 90 ? -15.383 21.688 9.469 1 53.03 90 SER A CA 1
ATOM 711 C C . SER A 1 90 ? -14.281 20.969 10.234 1 53.03 90 SER A C 1
ATOM 713 O O . SER A 1 90 ? -13.695 20 9.719 1 53.03 90 SER A O 1
ATOM 715 N N . THR A 1 91 ? -13.422 21.781 10.758 1 52.62 91 THR A N 1
ATOM 716 C CA . THR A 1 91 ? -12.398 21.219 11.617 1 52.62 91 THR A CA 1
ATOM 717 C C . THR A 1 91 ? -13.023 20.312 12.68 1 52.62 91 THR A C 1
ATOM 719 O O . THR A 1 91 ? -14.016 20.672 13.305 1 52.62 91 THR A O 1
ATOM 722 N N . PRO A 1 92 ? -12.781 19.156 12.547 1 53.41 92 PRO A N 1
ATOM 723 C CA . PRO A 1 92 ? -13.195 18.531 13.805 1 53.41 92 PRO A CA 1
ATOM 724 C C . PRO A 1 92 ? -12.727 19.297 15.031 1 53.41 92 PRO A C 1
ATOM 726 O O . PRO A 1 92 ? -11.797 20.109 14.938 1 53.41 92 PRO A O 1
ATOM 729 N N . PRO A 1 93 ? -13.453 19.141 16.062 1 50.12 93 PRO A N 1
ATOM 730 C CA . PRO A 1 93 ? -13.156 19.781 17.344 1 50.12 93 PRO A CA 1
ATOM 731 C C . PRO A 1 93 ? -11.703 19.609 17.781 1 50.12 93 PRO A C 1
ATOM 733 O O . PRO A 1 93 ? -11.203 18.484 17.844 1 50.12 93 PRO A O 1
ATOM 736 N N . THR A 1 94 ? -10.852 20.375 17.219 1 53.75 94 THR A N 1
ATOM 737 C CA . THR A 1 94 ? -9.523 20.375 17.812 1 53.75 94 THR A CA 1
ATOM 738 C C . THR A 1 94 ? -9.602 20.703 19.297 1 53.75 94 THR A C 1
ATOM 740 O O . THR A 1 94 ? -10.32 21.625 19.703 1 53.75 94 THR A O 1
ATOM 743 N N . PHE A 1 95 ? -9.414 19.703 20.062 1 58.22 95 PHE A N 1
ATOM 744 C CA . PHE A 1 95 ? -9.211 20.062 21.453 1 58.22 95 PHE A CA 1
ATOM 745 C C . PHE A 1 95 ? -7.953 20.906 21.625 1 58.22 95 PHE A C 1
ATOM 747 O O . PHE A 1 95 ? -6.992 20.766 20.875 1 58.22 95 PHE A O 1
ATOM 754 N N . PRO A 1 96 ? -7.98 22.031 22.359 1 59.75 96 PRO A N 1
ATOM 755 C CA . PRO A 1 96 ? -6.922 23.031 22.484 1 59.75 96 PRO A CA 1
ATOM 756 C C . PRO A 1 96 ? -5.527 22.406 22.578 1 59.75 96 PRO A C 1
ATOM 758 O O . PRO A 1 96 ? -4.566 22.969 22.047 1 59.75 96 PRO A O 1
ATOM 761 N N . ASN A 1 97 ? -5.398 21.156 23.156 1 66.5 97 ASN A N 1
ATOM 762 C CA . ASN A 1 97 ? -4.043 20.656 23.359 1 66.5 97 ASN A CA 1
ATOM 763 C C . ASN A 1 97 ? -3.781 19.406 22.516 1 66.5 97 ASN A C 1
ATOM 765 O O . ASN A 1 97 ? -2.717 18.797 22.625 1 66.5 97 ASN A O 1
ATOM 769 N N . ASP A 1 98 ? -4.566 19.312 21.547 1 81.25 98 ASP A N 1
ATOM 770 C CA . ASP A 1 98 ? -4.395 18.094 20.75 1 81.25 98 ASP A CA 1
ATOM 771 C C . ASP A 1 98 ? -3.777 18.406 19.391 1 81.25 98 ASP A C 1
ATOM 773 O O . ASP A 1 98 ? -4.039 19.469 18.812 1 81.25 98 ASP A O 1
ATOM 777 N N . PHE A 1 99 ? -2.861 17.562 19.047 1 90 99 PHE A N 1
ATOM 778 C CA . PHE A 1 99 ? -2.258 17.719 17.719 1 90 99 PHE A CA 1
ATOM 779 C C . PHE A 1 99 ? -3.23 17.281 16.641 1 90 99 PHE A C 1
ATOM 781 O O . PHE A 1 99 ? -4.094 16.422 16.875 1 90 99 PHE A O 1
ATOM 788 N N . THR A 1 100 ? -3.08 17.922 15.516 1 90.25 100 THR A N 1
ATOM 789 C CA . THR A 1 100 ? -3.732 17.5 14.281 1 90.25 100 THR A CA 1
ATOM 790 C C . THR A 1 100 ? -2.699 17.203 13.195 1 90.25 100 THR A C 1
ATOM 792 O O . THR A 1 100 ? -1.802 18.016 12.953 1 90.25 100 THR A O 1
ATOM 795 N N . LEU A 1 101 ? -2.809 16.047 12.68 1 94.75 101 LEU A N 1
ATOM 796 C CA . LEU A 1 101 ? -1.994 15.734 11.508 1 94.75 101 LEU A CA 1
ATOM 797 C C . LEU A 1 101 ? -2.76 16.031 10.219 1 94.75 101 LEU A C 1
ATOM 799 O O . LEU A 1 101 ? -3.832 15.469 9.992 1 94.75 101 LEU A O 1
ATOM 803 N N . LEU A 1 102 ? -2.211 16.953 9.461 1 93.06 102 LEU A N 1
ATOM 804 C CA . LEU A 1 102 ? -2.705 17.203 8.109 1 93.06 102 LEU A CA 1
ATOM 805 C C . LEU A 1 102 ? -1.979 16.312 7.094 1 93.06 102 LEU A C 1
ATOM 807 O O . LEU A 1 102 ? -0.754 16.391 6.969 1 93.06 102 LEU A O 1
ATOM 811 N N . TYR A 1 103 ? -2.744 15.453 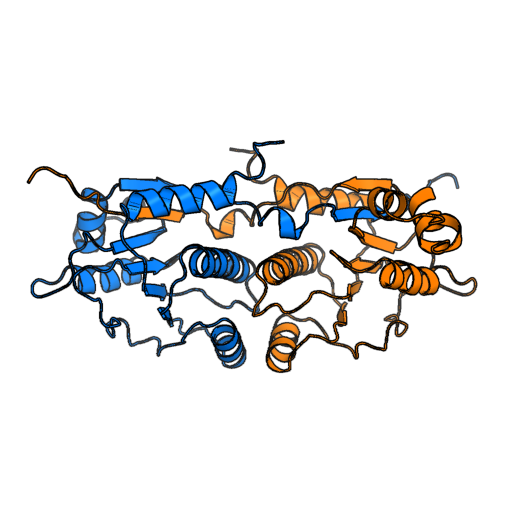6.438 1 96 103 TYR A N 1
ATOM 812 C CA . TYR A 1 103 ? -2.238 14.523 5.434 1 96 103 TYR A CA 1
ATOM 813 C C . TYR A 1 103 ? -2.629 14.969 4.031 1 96 103 TYR A C 1
ATOM 815 O O . TYR A 1 103 ? -3.746 14.711 3.58 1 96 103 TYR A O 1
ATOM 823 N N . MET A 1 104 ? -1.673 15.695 3.365 1 94.19 104 MET A N 1
ATOM 824 C CA . MET A 1 104 ? -1.937 16.391 2.105 1 94.19 104 MET A CA 1
ATOM 825 C C . MET A 1 104 ? -0.855 16.062 1.076 1 94.19 104 MET A C 1
ATOM 827 O O . MET A 1 104 ? -0.177 16.969 0.586 1 94.19 104 MET A O 1
ATOM 831 N N . ILE A 1 105 ? -0.789 14.891 0.616 1 93.12 105 ILE A N 1
ATOM 832 C CA . ILE A 1 105 ? 0.264 14.492 -0.31 1 93.12 105 ILE A CA 1
ATOM 833 C C . ILE A 1 105 ? -0.164 14.797 -1.743 1 93.12 105 ILE A C 1
ATOM 835 O O . ILE A 1 105 ? -1.25 14.406 -2.172 1 93.12 105 ILE A O 1
ATOM 839 N N . HIS A 1 106 ? 0.653 15.57 -2.488 1 89.81 106 HIS A N 1
ATOM 840 C CA . HIS A 1 106 ? 0.511 15.914 -3.9 1 89.81 106 HIS A CA 1
ATOM 841 C C . HIS A 1 106 ? -0.716 16.781 -4.137 1 89.81 106 HIS A C 1
ATOM 843 O O . HIS A 1 106 ? -1.415 16.625 -5.137 1 89.81 106 HIS A O 1
ATOM 849 N N . CYS A 1 107 ? -1.06 17.609 -3.168 1 90.5 107 CYS A N 1
ATOM 850 C CA . CYS A 1 107 ? -2.129 18.578 -3.324 1 90.5 107 CYS A CA 1
ATOM 851 C C . CYS A 1 107 ? -1.612 19.859 -3.992 1 90.5 107 CYS A C 1
ATOM 853 O O . CYS A 1 107 ? -0.402 20.078 -4.07 1 90.5 107 CYS A O 1
ATOM 855 N N . THR A 1 108 ? -2.512 20.641 -4.461 1 87.88 108 THR A N 1
ATOM 856 C CA . THR A 1 108 ? -2.129 21.875 -5.121 1 87.88 108 THR A CA 1
ATOM 857 C C . THR A 1 108 ? -1.76 22.938 -4.094 1 87.88 108 THR A C 1
ATOM 859 O O . THR A 1 108 ? -2.16 22.859 -2.932 1 87.88 108 THR A O 1
ATOM 862 N N . GLN A 1 109 ? -1.092 23.984 -4.57 1 88.62 109 GLN A N 1
ATOM 863 C CA . GLN A 1 109 ? -0.696 25.109 -3.717 1 88.62 109 GLN A CA 1
ATOM 864 C C . GLN A 1 109 ? -1.916 25.797 -3.119 1 88.62 109 GLN A C 1
ATOM 866 O O . GLN A 1 109 ? -1.896 26.219 -1.957 1 88.62 109 GLN A O 1
ATOM 871 N N . ASP A 1 110 ? -2.938 25.969 -3.951 1 88.44 110 ASP A N 1
ATOM 872 C CA . ASP A 1 110 ? -4.152 26.625 -3.486 1 88.44 110 ASP A CA 1
ATOM 873 C C . ASP A 1 110 ? -4.781 25.859 -2.32 1 88.44 110 ASP A C 1
ATOM 875 O O . ASP A 1 110 ? -5.301 26.469 -1.384 1 88.44 110 ASP A O 1
ATOM 879 N N . MET A 1 111 ? -4.73 24.609 -2.344 1 89 111 MET A N 1
ATOM 880 C CA . MET A 1 111 ? -5.285 23.797 -1.267 1 89 111 MET A CA 1
ATOM 881 C C . MET A 1 111 ? -4.5 24 0.026 1 89 111 MET A C 1
ATOM 883 O O . MET A 1 111 ? -5.09 24.203 1.09 1 89 111 MET A O 1
ATOM 887 N N . TYR A 1 112 ? -3.172 24 -0.054 1 89.88 112 TYR A N 1
ATOM 888 C CA . TYR A 1 112 ? -2.334 24.234 1.118 1 89.88 112 TYR A CA 1
ATOM 889 C C . TYR A 1 112 ? -2.639 25.578 1.751 1 89.88 112 TYR A C 1
ATOM 891 O O . TYR A 1 112 ? -2.84 25.672 2.965 1 89.88 112 TYR A O 1
ATOM 899 N N . GLU A 1 113 ? -2.66 26.578 0.937 1 88.44 113 GLU A N 1
ATOM 900 C CA . GLU A 1 113 ? -2.889 27.938 1.415 1 88.44 113 GLU A CA 1
ATOM 901 C C . GLU A 1 113 ? -4.246 28.062 2.102 1 88.44 113 GLU A C 1
ATOM 903 O O . GLU A 1 113 ? -4.355 28.672 3.172 1 88.44 113 GLU A O 1
ATOM 908 N N . ASN A 1 114 ? -5.234 27.469 1.496 1 86.25 114 ASN A N 1
ATOM 909 C CA . ASN A 1 114 ? -6.586 27.531 2.043 1 86.25 114 ASN A CA 1
ATOM 910 C C . ASN A 1 114 ? -6.684 26.812 3.383 1 86.25 114 ASN A C 1
ATOM 912 O O . ASN A 1 114 ? -7.234 27.344 4.344 1 86.25 114 ASN A O 1
ATOM 916 N N . ILE A 1 115 ? -6.133 25.672 3.463 1 86.5 115 ILE A N 1
ATOM 917 C CA . ILE A 1 115 ? -6.234 24.859 4.672 1 86.5 115 ILE A CA 1
ATOM 918 C C . ILE A 1 115 ? -5.426 25.5 5.793 1 86.5 115 ILE A C 1
ATOM 920 O O . ILE A 1 115 ? -5.914 25.641 6.918 1 86.5 115 ILE A O 1
ATOM 924 N N . LEU A 1 116 ? -4.23 25.938 5.523 1 86 116 LEU A N 1
ATOM 925 C CA . LEU A 1 116 ? -3.383 26.531 6.551 1 86 116 LEU A CA 1
ATOM 926 C C . LEU A 1 116 ? -3.963 27.859 7.023 1 86 116 LEU A C 1
ATOM 928 O O . LEU A 1 116 ? -3.807 28.234 8.188 1 86 116 LEU A O 1
ATOM 932 N N . SER A 1 117 ? -4.629 28.547 6.098 1 84.62 117 SER A N 1
ATOM 933 C CA . SER A 1 117 ? -5.266 29.812 6.488 1 84.62 117 SER A CA 1
ATOM 934 C C . SER A 1 117 ? -6.328 29.578 7.559 1 84.62 117 SER A C 1
ATOM 936 O O . SER A 1 117 ? -6.539 30.422 8.422 1 84.62 117 SER A O 1
ATOM 938 N N . THR A 1 118 ? -6.941 28.469 7.52 1 80.19 118 THR A N 1
ATOM 939 C CA . THR A 1 118 ? -7.969 28.125 8.5 1 80.19 118 THR A CA 1
ATOM 940 C C . THR A 1 118 ? -7.352 27.891 9.875 1 80.19 118 THR A C 1
ATOM 942 O O . THR A 1 118 ? -7.984 28.156 10.898 1 80.19 118 THR A O 1
ATOM 945 N N . TYR A 1 119 ? -6.145 27.5 9.914 1 79.56 119 TYR A N 1
ATOM 946 C CA . TYR A 1 119 ? -5.484 27.188 11.18 1 79.56 119 TYR A CA 1
ATOM 947 C C . TYR A 1 119 ? -4.703 28.406 11.688 1 79.56 119 TYR A C 1
ATOM 949 O O . TYR A 1 119 ? -4.285 28.438 12.852 1 79.56 119 TYR A O 1
ATOM 957 N N . SER A 1 120 ? -4.41 29.312 10.805 1 75.12 120 SER A N 1
ATOM 958 C CA . SER A 1 120 ? -3.693 30.531 11.195 1 75.12 120 SER A CA 1
ATOM 959 C C . SER A 1 120 ? -4.633 31.562 11.812 1 75.12 120 SER A C 1
ATOM 961 O O . SER A 1 120 ? -4.207 32.406 12.602 1 75.12 120 SER A O 1
ATOM 963 N N . SER A 1 121 ? -5.77 31.781 11.242 1 61.12 121 SER A N 1
ATOM 964 C CA . SER A 1 121 ? -6.68 32.812 11.703 1 61.12 121 SER A CA 1
ATOM 965 C C . SER A 1 121 ? -6.953 32.688 13.203 1 61.12 121 SER A C 1
ATOM 967 O O . SER A 1 121 ? -6.828 31.609 13.766 1 61.12 121 SER A O 1
ATOM 969 N N . LYS A 1 122 ? -6.797 34.031 13.922 1 54.31 122 LYS A N 1
ATOM 970 C CA . LYS A 1 122 ? -6.594 34.656 15.219 1 54.31 122 LYS A CA 1
ATOM 971 C C . LYS A 1 122 ? -7.297 33.906 16.328 1 54.31 122 LYS A C 1
ATOM 973 O O . LYS A 1 122 ? -6.742 33.719 17.422 1 54.31 122 LYS A O 1
ATOM 978 N N . GLU A 1 123 ? -8.523 33.844 16.297 1 49.88 123 GLU A N 1
ATOM 979 C CA . GLU A 1 123 ? -9.203 33.5 17.547 1 49.88 123 GLU A CA 1
ATOM 980 C C . GLU A 1 123 ? -8.844 32.094 18.016 1 49.88 123 GLU A C 1
ATOM 982 O O . GLU A 1 123 ? -9.086 31.734 19.172 1 49.88 123 GLU A O 1
ATOM 987 N N . ASN A 1 124 ? -8.344 31.219 17.109 1 50.91 124 ASN A N 1
ATOM 988 C CA . ASN A 1 124 ? -8.445 29.797 17.422 1 50.91 124 ASN A CA 1
ATOM 989 C C . ASN A 1 124 ? -7.074 29.125 17.422 1 50.91 124 ASN A C 1
ATOM 991 O O . ASN A 1 124 ? -6.051 29.797 17.281 1 50.91 124 ASN A O 1
ATOM 995 N N . VAL A 1 125 ? -6.641 28.172 16.328 1 55.94 125 VAL A N 1
ATOM 996 C CA . VAL A 1 125 ? -5.824 26.953 16.312 1 55.94 125 VAL A CA 1
ATOM 997 C C . VAL A 1 125 ? -4.352 27.328 16.156 1 55.94 125 VAL A C 1
ATOM 999 O O . VAL A 1 125 ? -4.008 28.234 15.391 1 55.94 125 VAL A O 1
ATOM 1002 N N . CYS A 1 126 ? -3.486 27 17.125 1 69.56 126 CYS A N 1
ATOM 1003 C CA . CYS A 1 126 ? -2.041 27.109 17.312 1 69.56 126 CYS A CA 1
ATOM 1004 C C . CYS A 1 126 ? -1.301 26.25 16.281 1 69.56 126 CYS A C 1
ATOM 1006 O O . CYS A 1 126 ? -1.389 25.031 16.312 1 69.56 126 CYS A O 1
ATOM 1008 N N . LEU A 1 127 ? -0.786 26.891 15.188 1 79.56 127 LEU A N 1
ATOM 1009 C CA . LEU A 1 127 ? 0.06 26.25 14.195 1 79.56 127 LEU A CA 1
ATOM 1010 C C . LEU A 1 127 ? 1.071 25.312 14.859 1 79.56 127 LEU A C 1
ATOM 1012 O O . LEU A 1 127 ? 1.579 24.391 14.234 1 79.56 127 LEU A O 1
ATOM 1016 N N . GLN A 1 128 ? 1.242 25.562 16.156 1 83.62 128 GLN A N 1
ATOM 1017 C CA . GLN A 1 128 ? 2.203 24.75 16.891 1 83.62 128 GLN A CA 1
ATOM 1018 C C . GLN A 1 128 ? 1.663 23.344 17.141 1 83.62 128 GLN A C 1
ATOM 1020 O O . GLN A 1 128 ? 2.416 22.438 17.5 1 83.62 128 GLN A O 1
ATOM 1025 N N . ARG A 1 129 ? 0.428 23.172 16.906 1 87.38 129 ARG A N 1
ATOM 1026 C CA . ARG A 1 129 ? -0.204 21.875 17.156 1 87.38 129 ARG A CA 1
ATOM 1027 C C . ARG A 1 129 ? -0.541 21.172 15.844 1 87.38 129 ARG A C 1
ATOM 1029 O O . ARG A 1 129 ? -1.325 20.219 15.82 1 87.38 129 ARG A O 1
ATOM 1036 N N . ILE A 1 130 ? 0.085 21.656 14.781 1 89.62 130 ILE A N 1
ATOM 1037 C CA . ILE A 1 130 ? -0.159 21.078 13.469 1 89.62 130 ILE A CA 1
ATOM 1038 C C . ILE A 1 130 ? 1.087 20.344 12.992 1 89.62 130 ILE A C 1
ATOM 1040 O O . ILE A 1 130 ? 2.203 20.844 13.109 1 89.62 130 ILE A O 1
ATOM 1044 N N . ILE A 1 131 ? 0.866 19.125 12.594 1 94.25 131 ILE A N 1
ATOM 1045 C CA . ILE A 1 131 ? 1.855 18.391 11.82 1 94.25 131 ILE A CA 1
ATOM 1046 C C . ILE A 1 131 ? 1.362 18.219 10.383 1 94.25 131 ILE A C 1
ATOM 1048 O O . ILE A 1 131 ? 0.203 17.859 10.156 1 94.25 131 ILE A O 1
ATOM 1052 N N . LEU A 1 132 ? 2.219 18.531 9.453 1 94 132 LEU A N 1
ATOM 1053 C CA . LEU A 1 132 ? 1.846 18.406 8.047 1 94 132 LEU A CA 1
ATOM 1054 C C . LEU A 1 132 ? 2.686 17.344 7.348 1 94 132 LEU A C 1
ATOM 1056 O O . LEU A 1 132 ? 3.918 17.406 7.383 1 94 132 LEU A O 1
ATOM 1060 N N . ILE A 1 133 ? 2.059 16.359 6.82 1 95.62 133 ILE A N 1
ATOM 1061 C CA . ILE A 1 133 ? 2.682 15.469 5.848 1 95.62 133 ILE A CA 1
ATOM 1062 C C . ILE A 1 133 ? 2.189 15.812 4.445 1 95.62 133 ILE A C 1
ATOM 1064 O O . ILE A 1 133 ? 1.007 15.656 4.137 1 95.62 133 ILE A O 1
ATOM 1068 N N . GLY A 1 134 ? 3.047 16.359 3.627 1 94.75 134 GLY A N 1
ATOM 1069 C CA . GLY A 1 134 ? 2.713 16.812 2.287 1 94.75 134 GLY A CA 1
ATOM 1070 C C . GLY A 1 134 ? 3.928 17.219 1.478 1 94.75 134 GLY A C 1
ATOM 1071 O O . GLY A 1 134 ? 5.051 16.812 1.783 1 94.75 134 GLY A O 1
ATOM 1072 N N . ASN A 1 135 ? 3.646 17.906 0.383 1 89.56 135 ASN A N 1
ATOM 1073 C CA . ASN A 1 135 ? 4.75 18.375 -0.448 1 89.56 135 ASN A CA 1
ATOM 1074 C C . ASN A 1 135 ? 5.719 19.234 0.345 1 89.56 135 ASN A C 1
ATOM 1076 O O . ASN A 1 135 ? 5.297 20.031 1.189 1 89.56 135 ASN A O 1
ATOM 1080 N N . ASP A 1 136 ? 6.883 19 -0.003 1 87.38 136 ASP A N 1
ATOM 1081 C CA . ASP A 1 136 ? 7.902 19.859 0.591 1 87.38 136 ASP A CA 1
ATOM 1082 C C . ASP A 1 136 ? 7.621 21.344 0.292 1 87.38 136 ASP A C 1
ATOM 1084 O O . ASP A 1 136 ? 7.629 21.75 -0.868 1 87.38 136 ASP A O 1
ATOM 1088 N N . PRO A 1 137 ? 7.402 22.094 1.343 1 83.94 137 PRO A N 1
ATOM 1089 C CA . PRO A 1 137 ? 7.027 23.484 1.108 1 83.94 137 PRO A CA 1
ATOM 1090 C C . PRO A 1 137 ? 8.133 24.297 0.427 1 83.94 137 PRO A C 1
ATOM 1092 O O . PRO A 1 137 ? 7.852 25.297 -0.241 1 83.94 137 PRO A O 1
ATOM 1095 N N . VAL A 1 138 ? 9.375 23.922 0.659 1 79.06 138 VAL A N 1
ATOM 1096 C CA . VAL A 1 138 ? 10.484 24.609 -0.003 1 79.06 138 VAL A CA 1
ATOM 1097 C C . VAL A 1 138 ? 10.383 24.406 -1.514 1 79.06 138 VAL A C 1
ATOM 1099 O O . VAL A 1 138 ? 10.594 25.344 -2.287 1 79.06 138 VAL A O 1
ATOM 1102 N N . GLN A 1 139 ? 10.008 23.266 -1.879 1 80.31 139 GLN A N 1
ATOM 1103 C CA . GLN A 1 139 ? 9.844 22.969 -3.297 1 80.31 139 GLN A CA 1
ATOM 1104 C C . GLN A 1 139 ? 8.633 23.688 -3.875 1 80.31 139 GLN A C 1
ATOM 1106 O O . GLN A 1 139 ? 8.664 24.156 -5.02 1 80.31 139 GLN A O 1
ATOM 1111 N N . LEU A 1 140 ? 7.605 23.797 -3.094 1 79.38 140 LEU A N 1
ATOM 1112 C CA . LEU A 1 140 ? 6.41 24.516 -3.525 1 79.38 140 LEU A CA 1
ATOM 1113 C C . LEU A 1 140 ? 6.73 25.984 -3.799 1 79.38 140 LEU A C 1
ATOM 1115 O O . LEU A 1 140 ? 6.25 26.547 -4.781 1 79.38 140 LEU A O 1
ATOM 1119 N N . SER A 1 141 ? 7.516 26.547 -2.99 1 77.62 141 SER A N 1
ATOM 1120 C CA . SER A 1 141 ? 7.84 27.969 -3.082 1 77.62 141 SER A CA 1
ATOM 1121 C C . SER A 1 141 ? 8.773 28.25 -4.254 1 77.62 141 SER A C 1
ATOM 1123 O O . SER A 1 141 ? 8.695 29.312 -4.879 1 77.62 141 SER A O 1
ATOM 1125 N N . SER A 1 142 ? 9.641 27.344 -4.504 1 75.88 142 SER A N 1
ATOM 1126 C CA . SER A 1 142 ? 10.609 27.547 -5.578 1 75.88 142 SER A CA 1
ATOM 1127 C C . SER A 1 142 ? 9.945 27.453 -6.945 1 75.88 142 SER A C 1
ATOM 1129 O O . SER A 1 142 ? 10.438 28 -7.93 1 75.88 142 SER A O 1
ATOM 1131 N N . ALA A 1 143 ? 8.859 26.875 -6.922 1 68.94 143 ALA A N 1
ATOM 1132 C CA . ALA A 1 143 ? 8.195 26.594 -8.195 1 68.94 143 ALA A CA 1
ATOM 1133 C C . ALA A 1 143 ? 7.27 27.75 -8.586 1 68.94 143 ALA A C 1
ATOM 1135 O O . ALA A 1 143 ? 6.777 27.797 -9.711 1 68.94 143 ALA A O 1
ATOM 1136 N N . THR A 1 144 ? 7.004 28.625 -7.746 1 68.75 144 THR A N 1
ATOM 1137 C CA . THR A 1 144 ? 5.992 29.641 -8.008 1 68.75 144 THR A CA 1
ATOM 1138 C C . THR A 1 144 ? 6.582 31.047 -7.883 1 68.75 144 THR A C 1
ATOM 1140 O O . THR A 1 144 ? 7.195 31.375 -6.863 1 68.75 144 THR A O 1
ATOM 1143 N N . ASN A 1 145 ? 6.426 31.812 -8.977 1 73.81 145 ASN A N 1
ATOM 1144 C CA . ASN A 1 145 ? 6.789 33.219 -8.898 1 73.81 145 ASN A CA 1
ATOM 1145 C C . ASN A 1 145 ? 5.898 33.969 -7.922 1 73.81 145 ASN A C 1
ATOM 1147 O O . ASN A 1 145 ? 4.703 33.688 -7.82 1 73.81 145 ASN A O 1
ATOM 1151 N N . ASN A 1 146 ? 6.371 34.875 -7.203 1 76.19 146 ASN A N 1
ATOM 1152 C CA . ASN A 1 146 ? 5.664 35.719 -6.234 1 76.19 146 ASN A CA 1
ATOM 1153 C C . ASN A 1 146 ? 4.973 34.875 -5.172 1 76.19 146 ASN A C 1
ATOM 1155 O O . ASN A 1 146 ? 3.857 35.188 -4.75 1 76.19 146 ASN A O 1
ATOM 1159 N N . PHE A 1 147 ? 5.48 33.781 -4.836 1 74.19 147 PHE A N 1
ATOM 1160 C CA . PHE A 1 147 ? 4.953 32.812 -3.889 1 74.19 147 PHE A CA 1
ATOM 1161 C C . PHE A 1 147 ? 4.617 33.5 -2.561 1 74.19 147 PHE A C 1
ATOM 1163 O O . PHE A 1 147 ? 3.594 33.188 -1.945 1 74.19 147 PHE A O 1
ATOM 1170 N N . ASN A 1 148 ? 5.398 34.406 -2.209 1 73.25 148 ASN A N 1
ATOM 1171 C CA . ASN A 1 148 ? 5.191 35.062 -0.926 1 73.25 148 ASN A CA 1
ATOM 1172 C C . ASN A 1 148 ? 3.881 35.844 -0.907 1 73.25 148 ASN A C 1
ATOM 1174 O O . ASN A 1 148 ? 3.189 35.906 0.113 1 73.25 148 ASN A O 1
ATOM 1178 N N . LEU A 1 149 ? 3.658 36.344 -1.987 1 74.44 149 LEU A N 1
ATOM 1179 C CA . LEU A 1 149 ? 2.445 37.156 -2.07 1 74.44 149 LEU A CA 1
ATOM 1180 C C . LEU A 1 149 ? 1.215 36.281 -2.238 1 74.44 149 LEU A C 1
ATOM 1182 O O . LEU A 1 149 ? 0.152 36.562 -1.688 1 74.44 149 LEU A O 1
ATOM 1186 N N . GLN A 1 150 ? 1.353 35.219 -2.855 1 82.19 150 GLN A N 1
ATOM 1187 C CA . GLN A 1 150 ? 0.21 34.406 -3.229 1 82.19 150 GLN A CA 1
ATOM 1188 C C . GLN A 1 150 ? -0.086 33.344 -2.154 1 82.19 150 GLN A C 1
ATOM 1190 O O . GLN A 1 150 ? -1.223 32.906 -2.023 1 82.19 150 GLN A O 1
ATOM 1195 N N . CYS A 1 151 ? 0.886 33.094 -1.367 1 87.88 151 CYS A N 1
ATOM 1196 C CA . CYS A 1 151 ? 0.73 32 -0.393 1 87.88 151 CYS A CA 1
ATOM 1197 C C . CYS A 1 151 ? 1.338 32.406 0.95 1 87.88 151 CYS A C 1
ATOM 1199 O O . CYS A 1 151 ? 2.25 31.719 1.439 1 87.88 151 CYS A O 1
ATOM 1201 N N . PRO A 1 152 ? 0.828 33.438 1.578 1 87.88 152 PRO A N 1
ATOM 1202 C CA . PRO A 1 152 ? 1.421 33.906 2.822 1 87.88 152 PRO A CA 1
ATOM 1203 C C . PRO A 1 152 ? 1.362 32.906 3.953 1 87.88 152 PRO A C 1
ATOM 1205 O O . PRO A 1 152 ? 2.266 32.844 4.793 1 87.88 152 PRO A O 1
ATOM 1208 N N . ASN A 1 153 ? 0.323 32.125 4.078 1 87.19 153 ASN A N 1
ATOM 1209 C CA . ASN A 1 153 ? 0.198 31.156 5.168 1 87.19 153 ASN A CA 1
ATOM 1210 C C . ASN A 1 153 ? 1.183 30 5.008 1 87.19 153 ASN A C 1
ATOM 1212 O O . ASN A 1 153 ? 1.756 29.531 5.992 1 87.19 153 ASN A O 1
ATOM 1216 N N . ILE A 1 154 ? 1.366 29.531 3.77 1 89.31 154 ILE A N 1
ATOM 1217 C CA . ILE A 1 154 ? 2.375 28.5 3.52 1 89.31 154 ILE A CA 1
ATOM 1218 C C . ILE A 1 154 ? 3.75 29.031 3.938 1 89.31 154 ILE A C 1
ATOM 1220 O O . ILE A 1 154 ? 4.512 28.312 4.602 1 89.31 154 ILE A O 1
ATOM 1224 N N . MET A 1 155 ? 4.012 30.219 3.547 1 87.56 155 MET A N 1
ATOM 1225 C CA . MET A 1 155 ? 5.312 30.812 3.832 1 87.56 155 MET A CA 1
ATOM 1226 C C . MET A 1 155 ? 5.543 30.922 5.336 1 87.56 155 MET A C 1
ATOM 1228 O O . MET A 1 155 ? 6.621 30.594 5.828 1 87.56 155 MET A O 1
ATOM 1232 N N . SER A 1 156 ? 4.625 31.484 5.988 1 86.56 156 SER A N 1
ATOM 1233 C CA . SER A 1 156 ? 4.734 31.641 7.434 1 86.56 156 SER A CA 1
ATOM 1234 C C . SER A 1 156 ? 4.93 30.297 8.125 1 86.56 156 SER A C 1
ATOM 1236 O O . SER A 1 156 ? 5.785 30.172 9 1 86.56 156 SER A O 1
ATOM 1238 N N . PHE A 1 157 ? 4.105 29.328 7.812 1 87.75 157 PHE A N 1
ATOM 1239 C CA . PHE A 1 157 ? 4.211 28 8.383 1 87.75 157 PHE A CA 1
ATOM 1240 C C . PHE A 1 157 ? 5.586 27.391 8.102 1 87.75 157 PHE A C 1
ATOM 1242 O O . PHE A 1 157 ? 6.199 26.797 8.992 1 87.75 157 PHE A O 1
ATOM 1249 N N . THR A 1 158 ? 6.043 27.516 6.867 1 87.56 158 THR A N 1
ATOM 1250 C CA . THR A 1 158 ? 7.332 26.969 6.445 1 87.56 158 THR A CA 1
ATOM 1251 C C . THR A 1 158 ? 8.469 27.609 7.238 1 87.56 158 THR A C 1
ATOM 1253 O O . THR A 1 158 ? 9.398 26.922 7.668 1 87.56 158 THR A O 1
ATOM 1256 N N . ALA A 1 159 ? 8.414 28.891 7.43 1 87.38 159 ALA A N 1
ATOM 1257 C CA . ALA A 1 159 ? 9.469 29.641 8.117 1 87.38 159 ALA A CA 1
ATOM 1258 C C . ALA A 1 159 ? 9.602 29.203 9.57 1 87.38 159 ALA A C 1
ATOM 1260 O O . ALA A 1 159 ? 10.695 29.203 10.133 1 87.38 159 ALA A O 1
ATOM 1261 N N . LEU A 1 160 ? 8.586 28.734 10.148 1 88.38 160 LEU A N 1
ATOM 1262 C CA . LEU A 1 160 ? 8.562 28.375 11.562 1 88.38 160 LEU A CA 1
ATOM 1263 C C . LEU A 1 160 ? 8.805 26.891 11.75 1 88.38 160 LEU A C 1
ATOM 1265 O O . LEU A 1 160 ? 9.078 26.422 12.859 1 88.38 160 LEU A O 1
ATOM 1269 N N . SER A 1 161 ? 8.734 26.125 10.727 1 91.62 161 SER A N 1
ATOM 1270 C CA . SER A 1 161 ? 8.656 24.672 10.852 1 91.62 161 SER A CA 1
ATOM 1271 C C . SER A 1 161 ? 10.023 24.031 10.688 1 91.62 161 SER A C 1
ATOM 1273 O O . SER A 1 161 ? 10.867 24.531 9.945 1 91.62 161 SER A O 1
ATOM 1275 N N . THR A 1 162 ? 10.227 22.938 11.391 1 91.88 162 THR A N 1
ATOM 1276 C CA . THR A 1 162 ? 11.219 21.938 11.008 1 91.88 162 THR A CA 1
ATOM 1277 C C . THR A 1 162 ? 10.703 21.094 9.844 1 91.88 162 THR A C 1
ATOM 1279 O O . THR A 1 162 ? 9.562 20.609 9.883 1 91.88 162 THR A O 1
ATOM 1282 N N . ILE A 1 163 ? 11.5 21.031 8.82 1 91.88 163 ILE A N 1
ATOM 1283 C CA . ILE A 1 163 ? 11.117 20.297 7.629 1 91.88 163 ILE A CA 1
ATOM 1284 C C . ILE A 1 163 ? 12.023 19.078 7.461 1 91.88 163 ILE A C 1
ATOM 1286 O O . ILE A 1 163 ? 13.242 19.219 7.328 1 91.88 163 ILE A O 1
ATOM 1290 N N . ILE A 1 164 ? 11.43 17.938 7.441 1 89.5 164 ILE A N 1
ATOM 1291 C CA . ILE A 1 164 ? 12.164 16.688 7.281 1 89.5 164 ILE A CA 1
ATOM 1292 C C . ILE A 1 164 ? 11.625 15.922 6.074 1 89.5 164 ILE A C 1
ATOM 1294 O O . ILE A 1 164 ? 10.445 15.562 6.031 1 89.5 164 ILE A O 1
ATOM 1298 N N . PRO A 1 165 ? 12.523 15.719 5.105 1 87.75 165 PRO A N 1
ATOM 1299 C CA . PRO A 1 165 ? 12.039 14.875 4.008 1 87.75 165 PRO A CA 1
ATOM 1300 C C . PRO A 1 165 ? 11.492 13.531 4.488 1 87.75 165 PRO A C 1
ATOM 1302 O O . PRO A 1 165 ? 12.047 12.93 5.418 1 87.75 165 PRO A O 1
ATOM 1305 N N . LEU A 1 166 ? 10.352 13.203 3.918 1 84.56 166 LEU A N 1
ATOM 1306 C CA . LEU A 1 166 ? 9.828 11.883 4.281 1 84.56 166 LEU A CA 1
ATOM 1307 C C . LEU A 1 166 ? 10.844 10.789 3.945 1 84.56 166 LEU A C 1
ATOM 1309 O O . LEU A 1 166 ? 11.312 10.703 2.809 1 84.56 166 LEU A O 1
ATOM 1313 N N . PRO A 1 167 ? 11.242 10.086 4.973 1 72.75 167 PRO A N 1
ATOM 1314 C CA . PRO A 1 167 ? 12.203 9.008 4.699 1 72.75 167 PRO A CA 1
ATOM 1315 C C . PRO A 1 167 ? 11.633 7.934 3.775 1 72.75 167 PRO A C 1
ATOM 1317 O O . PRO A 1 167 ? 10.414 7.793 3.662 1 72.75 167 PRO A O 1
ATOM 1320 N N . TYR A 1 168 ? 12.523 7.297 2.992 1 67.88 168 TYR A N 1
ATOM 1321 C CA . TYR A 1 168 ? 12.102 6.145 2.207 1 67.88 168 TYR A CA 1
ATOM 1322 C C . TYR A 1 168 ? 11.508 5.062 3.104 1 67.88 168 TYR A C 1
ATOM 1324 O O . TYR A 1 168 ? 12.031 4.781 4.184 1 67.88 168 TYR A O 1
ATOM 1332 N N . PHE A 1 169 ? 10.227 4.684 2.775 1 66.12 169 PHE A N 1
ATOM 1333 C CA . PHE A 1 169 ? 9.656 3.654 3.635 1 66.12 169 PHE A CA 1
ATOM 1334 C C . PHE A 1 169 ? 9.352 2.391 2.838 1 66.12 169 PHE A C 1
ATOM 1336 O O . PHE A 1 169 ? 9.133 2.453 1.627 1 66.12 169 PHE A O 1
ATOM 1343 N N . GLU A 1 170 ? 9.602 1.242 3.521 1 69.62 170 GLU A N 1
ATOM 1344 C CA . GLU A 1 170 ? 9.258 -0.087 3.029 1 69.62 170 GLU A CA 1
ATOM 1345 C C . GLU A 1 170 ? 8.094 -0.68 3.816 1 69.62 170 GLU A C 1
ATOM 1347 O O . GLU A 1 170 ? 7.875 -0.328 4.977 1 69.62 170 GLU A O 1
ATOM 1352 N N . PRO A 1 171 ? 7.312 -1.489 2.994 1 68.44 171 PRO A N 1
ATOM 1353 C CA . PRO A 1 171 ? 6.25 -2.178 3.73 1 68.44 171 PRO A CA 1
ATOM 1354 C C . PRO A 1 171 ? 6.754 -2.832 5.016 1 68.44 171 PRO A C 1
ATOM 1356 O O . PRO A 1 171 ? 7.945 -3.123 5.141 1 68.44 171 PRO A O 1
ATOM 1359 N N . LYS A 1 172 ? 5.809 -2.877 6.008 1 65.44 172 LYS A N 1
ATOM 1360 C CA . LYS A 1 172 ? 6.152 -3.572 7.246 1 65.44 172 LYS A CA 1
ATOM 1361 C C . LYS A 1 172 ? 6.781 -4.934 6.961 1 65.44 172 LYS A C 1
ATOM 1363 O O . LYS A 1 172 ? 6.387 -5.617 6.012 1 65.44 172 LYS A O 1
ATOM 1368 N N . GLU A 1 173 ? 7.719 -5.25 7.762 1 60.41 173 GLU A N 1
ATOM 1369 C CA . GLU A 1 173 ? 8.492 -6.484 7.633 1 60.41 173 GLU A CA 1
ATOM 1370 C C . GLU A 1 173 ? 7.578 -7.691 7.438 1 60.41 173 GLU A C 1
ATOM 1372 O O . GLU A 1 173 ? 7.871 -8.57 6.629 1 60.41 173 GLU A O 1
ATOM 1377 N N . ASN A 1 174 ? 6.438 -7.555 7.973 1 66.94 174 ASN A N 1
ATOM 1378 C CA . ASN A 1 174 ? 5.625 -8.766 8.031 1 66.94 174 ASN A CA 1
ATOM 1379 C C . ASN A 1 174 ? 4.82 -8.961 6.754 1 66.94 174 ASN A C 1
ATOM 1381 O O . ASN A 1 174 ? 4.375 -10.078 6.461 1 66.94 174 ASN A O 1
ATOM 1385 N N . SER A 1 175 ? 4.777 -7.922 6.012 1 77.25 175 SER A N 1
ATOM 1386 C CA . SER A 1 175 ? 3.873 -8.047 4.871 1 77.25 175 SER A CA 1
ATOM 1387 C C . SER A 1 175 ? 4.414 -9.031 3.84 1 77.25 175 SER A C 1
ATOM 1389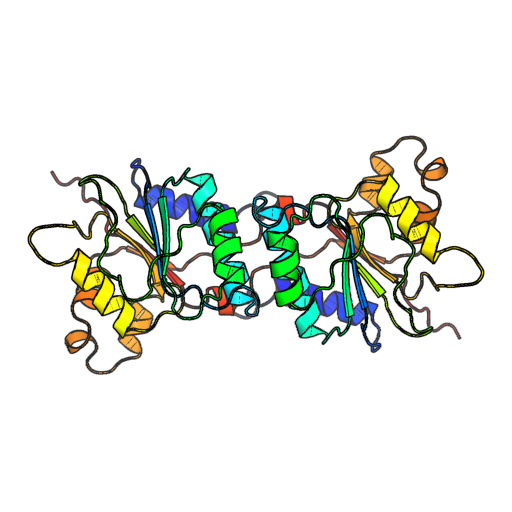 O O . SER A 1 175 ? 3.646 -9.703 3.15 1 77.25 175 SER A O 1
ATOM 1391 N N . PHE A 1 176 ? 5.734 -9.156 3.758 1 78.62 176 PHE A N 1
ATOM 1392 C CA . PHE A 1 176 ? 6.324 -10.023 2.75 1 78.62 176 PHE A CA 1
ATOM 1393 C C . PHE A 1 176 ? 7.453 -10.859 3.35 1 78.62 176 PHE A C 1
ATOM 1395 O O . PHE A 1 176 ? 8.359 -11.297 2.635 1 78.62 176 PHE A O 1
ATOM 1402 N N . HIS A 1 177 ? 7.473 -10.922 4.66 1 78 177 HIS A N 1
ATOM 1403 C CA . HIS A 1 177 ? 8.484 -11.719 5.336 1 78 177 HIS A CA 1
ATOM 1404 C C . HIS A 1 177 ? 8.43 -13.18 4.883 1 78 177 HIS A C 1
ATOM 1406 O O . HIS A 1 177 ? 7.352 -13.781 4.859 1 78 177 HIS A O 1
ATOM 1412 N N . GLY A 1 178 ? 9.547 -13.688 4.477 1 80.31 178 GLY A N 1
ATOM 1413 C CA . GLY A 1 178 ? 9.633 -15.086 4.086 1 80.31 178 GLY A CA 1
ATOM 1414 C C . GLY A 1 178 ? 9.039 -15.352 2.715 1 80.31 178 GLY A C 1
ATOM 1415 O O . GLY A 1 178 ? 8.797 -16.516 2.355 1 80.31 178 GLY A O 1
ATOM 1416 N N . THR A 1 179 ? 8.773 -14.289 1.929 1 86.19 179 THR A N 1
ATOM 1417 C CA . THR A 1 179 ? 8.172 -14.445 0.61 1 86.19 179 THR A CA 1
ATOM 1418 C C . THR A 1 179 ? 9.242 -14.555 -0.468 1 86.19 179 THR A C 1
ATOM 1420 O O . THR A 1 179 ? 10.289 -13.906 -0.376 1 86.19 179 THR A O 1
ATOM 1423 N N . SER A 1 180 ? 9.047 -15.352 -1.45 1 91.19 180 SER A N 1
ATOM 1424 C CA . SER A 1 180 ? 9.977 -15.547 -2.557 1 91.19 180 SER A CA 1
ATOM 1425 C C . SER A 1 180 ? 9.242 -15.602 -3.893 1 91.19 180 SER A C 1
ATOM 1427 O O . SER A 1 180 ? 8.016 -15.727 -3.93 1 91.19 180 SER A O 1
ATOM 1429 N N . ILE A 1 181 ? 10 -15.328 -4.961 1 91.88 181 ILE A N 1
ATOM 1430 C CA . ILE A 1 181 ? 9.586 -15.617 -6.328 1 91.88 181 ILE A CA 1
ATOM 1431 C C . ILE A 1 181 ? 10.172 -16.953 -6.777 1 91.88 181 ILE A C 1
ATOM 1433 O O . ILE A 1 181 ? 11.391 -17.156 -6.734 1 91.88 181 ILE A O 1
ATOM 1437 N N . CYS A 1 182 ? 9.32 -17.922 -7.117 1 92.31 182 CYS A N 1
ATOM 1438 C CA . CYS A 1 182 ? 9.75 -19.25 -7.535 1 92.31 182 CYS A CA 1
ATOM 1439 C C . CYS A 1 182 ? 9.289 -19.547 -8.953 1 92.31 182 CYS A C 1
ATOM 1441 O O . CYS A 1 182 ? 8.125 -19.312 -9.297 1 92.31 182 CYS A O 1
ATOM 1443 N N . PHE A 1 183 ? 10.172 -20.031 -9.82 1 92.44 183 PHE A N 1
ATOM 1444 C CA . PHE A 1 183 ? 9.82 -20.406 -11.188 1 92.44 183 PHE A CA 1
ATOM 1445 C C . PHE A 1 183 ? 10.805 -21.422 -11.75 1 92.44 183 PHE A C 1
ATOM 1447 O O . PHE A 1 183 ? 11.906 -21.578 -11.219 1 92.44 183 PHE A O 1
ATOM 1454 N N . ILE A 1 184 ? 10.375 -22.219 -12.742 1 87.25 184 ILE A N 1
ATOM 1455 C CA . ILE A 1 184 ? 11.211 -23.219 -13.391 1 87.25 184 ILE A CA 1
ATOM 1456 C C . ILE A 1 184 ? 11.789 -22.656 -14.68 1 87.25 184 ILE A C 1
ATOM 1458 O O . ILE A 1 184 ? 11.047 -22.234 -15.57 1 87.25 184 ILE A O 1
ATOM 1462 N N . GLU A 1 185 ? 13.094 -22.609 -14.781 1 83.62 185 GLU A N 1
ATOM 1463 C CA . GLU A 1 185 ? 13.773 -22.047 -15.945 1 83.62 185 GLU A CA 1
ATOM 1464 C C . GLU A 1 185 ? 13.664 -22.984 -17.141 1 83.62 185 GLU A C 1
ATOM 1466 O O . GLU A 1 185 ? 13.742 -24.203 -17 1 83.62 185 GLU A O 1
ATOM 1471 N N . GLU A 1 186 ? 13.289 -22.391 -18.312 1 72.56 186 GLU A N 1
ATOM 1472 C CA . GLU A 1 186 ? 13.305 -23.172 -19.547 1 72.56 186 GLU A CA 1
ATOM 1473 C C . GLU A 1 186 ? 14.727 -23.516 -19.969 1 72.56 186 GLU A C 1
ATOM 1475 O O . GLU A 1 186 ? 15.609 -22.656 -19.953 1 72.56 186 GLU A O 1
ATOM 1480 N N . ASN A 1 187 ? 15.258 -24.766 -19.75 1 62.34 187 ASN A N 1
ATOM 1481 C CA . ASN A 1 187 ? 16.547 -25.172 -20.297 1 62.34 187 ASN A CA 1
ATOM 1482 C C . ASN A 1 187 ? 16.516 -25.266 -21.812 1 62.34 187 ASN A C 1
ATOM 1484 O O . ASN A 1 187 ? 15.516 -25.703 -22.391 1 62.34 187 ASN A O 1
ATOM 1488 N N . ASP A 1 188 ? 17.094 -24.312 -22.609 1 51.53 188 ASP A N 1
ATOM 1489 C CA . ASP A 1 188 ? 17.359 -24.453 -24.031 1 51.53 188 ASP A CA 1
ATOM 1490 C C . ASP A 1 188 ? 17.875 -25.859 -24.359 1 51.53 188 ASP A C 1
ATOM 1492 O O . ASP A 1 188 ? 18.312 -26.109 -25.484 1 51.53 188 ASP A O 1
ATOM 1496 N N . GLU A 1 189 ? 17.984 -26.859 -23.688 1 42.5 189 GLU A N 1
ATOM 1497 C CA . GLU A 1 189 ? 18.688 -27.938 -24.375 1 42.5 189 GLU A CA 1
ATOM 1498 C C . GLU A 1 189 ? 17.875 -28.438 -25.562 1 42.5 189 GLU A C 1
ATOM 1500 O O . GLU A 1 189 ? 18.281 -29.375 -26.25 1 42.5 189 GLU A O 1
ATOM 1505 N N . ASN A 1 190 ? 16.734 -27.969 -26.031 1 35.44 190 ASN A N 1
ATOM 1506 C CA . ASN A 1 190 ? 16.656 -28.594 -27.344 1 35.44 190 ASN A CA 1
ATOM 1507 C C . ASN A 1 190 ? 17.594 -27.938 -28.344 1 35.44 190 ASN A C 1
ATOM 1509 O O . ASN A 1 190 ? 17.703 -26.703 -28.375 1 35.44 190 ASN A O 1
ATOM 1513 N N . MET B 1 1 ? 21.516 8.789 -6.336 1 22.3 1 MET B N 1
ATOM 1514 C CA . MET B 1 1 ? 20.219 9.211 -6.836 1 22.3 1 MET B CA 1
ATOM 1515 C C . MET B 1 1 ? 19.422 8.016 -7.355 1 22.3 1 MET B C 1
ATOM 1517 O O . MET B 1 1 ? 18.188 7.988 -7.238 1 22.3 1 MET B O 1
ATOM 1521 N N . ALA B 1 2 ? 20.156 7.156 -8.086 1 26.09 2 ALA B N 1
ATOM 1522 C CA . ALA B 1 2 ? 20.016 6.023 -9 1 26.09 2 ALA B CA 1
ATOM 1523 C C . ALA B 1 2 ? 19.625 4.758 -8.242 1 26.09 2 ALA B C 1
ATOM 1525 O O . ALA B 1 2 ? 19.016 3.848 -8.82 1 26.09 2 ALA B O 1
ATOM 1526 N N . ALA B 1 3 ? 19.891 4.773 -6.98 1 28.09 3 ALA B N 1
ATOM 1527 C CA . ALA B 1 3 ? 19.844 3.566 -6.156 1 28.09 3 ALA B CA 1
ATOM 1528 C C . ALA B 1 3 ? 18.422 3.211 -5.777 1 28.09 3 ALA B C 1
ATOM 1530 O O . ALA B 1 3 ? 18.172 2.217 -5.086 1 28.09 3 ALA B O 1
ATOM 1531 N N . ARG B 1 4 ? 17.422 4.273 -5.473 1 38.44 4 ARG B N 1
ATOM 1532 C CA . ARG B 1 4 ? 16.141 4.484 -4.801 1 38.44 4 ARG B CA 1
ATOM 1533 C C . ARG B 1 4 ? 15.031 3.717 -5.5 1 38.44 4 ARG B C 1
ATOM 1535 O O . ARG B 1 4 ? 13.898 3.666 -5.004 1 38.44 4 ARG B O 1
ATOM 1542 N N . ARG B 1 5 ? 15.156 3.646 -6.965 1 44.19 5 ARG B N 1
ATOM 1543 C CA . ARG B 1 5 ? 14.359 3.07 -8.039 1 44.19 5 ARG B CA 1
ATOM 1544 C C . ARG B 1 5 ? 14.297 1.552 -7.93 1 44.19 5 ARG B C 1
ATOM 1546 O O . ARG B 1 5 ? 13.727 0.881 -8.789 1 44.19 5 ARG B O 1
ATOM 1553 N N . PHE B 1 6 ? 14.828 1.146 -6.82 1 54.91 6 PHE B N 1
ATOM 1554 C CA . PHE B 1 6 ? 15.492 -0.147 -6.945 1 54.91 6 PHE B CA 1
ATOM 1555 C C . PHE B 1 6 ? 14.547 -1.278 -6.559 1 54.91 6 PHE B C 1
ATOM 1557 O O . PHE B 1 6 ? 14.531 -2.33 -7.199 1 54.91 6 PHE B O 1
ATOM 1564 N N . GLY B 1 7 ? 13.406 -0.824 -5.66 1 67.81 7 GLY B N 1
ATOM 1565 C CA . GLY B 1 7 ? 12.836 -2.049 -5.125 1 67.81 7 GLY B CA 1
ATOM 1566 C C . GLY B 1 7 ? 11.82 -2.688 -6.059 1 67.81 7 GLY B C 1
ATOM 1567 O O . GLY B 1 7 ? 11.977 -3.85 -6.441 1 67.81 7 GLY B O 1
ATOM 1568 N N . LEU B 1 8 ? 10.914 -1.902 -6.512 1 78.44 8 LEU B N 1
ATOM 1569 C CA . LEU B 1 8 ? 9.906 -2.438 -7.418 1 78.44 8 LEU B CA 1
ATOM 1570 C C . LEU B 1 8 ? 10.531 -2.848 -8.75 1 78.44 8 LEU B C 1
ATOM 1572 O O . LEU B 1 8 ? 10.133 -3.854 -9.344 1 78.44 8 LEU B O 1
ATOM 1576 N N . HIS B 1 9 ? 11.5 -2.117 -9.133 1 83.38 9 HIS B N 1
ATOM 1577 C CA . HIS B 1 9 ? 12.195 -2.434 -10.367 1 83.38 9 HIS B CA 1
ATOM 1578 C C . HIS B 1 9 ? 12.852 -3.809 -10.297 1 83.38 9 HIS B C 1
ATOM 1580 O O . HIS B 1 9 ? 12.875 -4.543 -11.289 1 83.38 9 HIS B O 1
ATOM 1586 N N . LEU B 1 10 ? 13.367 -4.102 -9.148 1 84.44 10 LEU B N 1
ATOM 1587 C CA . LEU B 1 10 ? 13.992 -5.41 -8.977 1 84.44 10 LEU B CA 1
ATOM 1588 C C . LEU B 1 10 ? 12.953 -6.523 -9.094 1 84.44 10 LEU B C 1
ATOM 1590 O O . LEU B 1 10 ? 13.219 -7.562 -9.695 1 84.44 10 LEU B O 1
ATOM 1594 N N . VAL B 1 11 ? 11.773 -6.352 -8.477 1 88.19 11 VAL B N 1
ATOM 1595 C CA . VAL B 1 11 ? 10.695 -7.328 -8.594 1 88.19 11 VAL B CA 1
ATOM 1596 C C . VAL B 1 11 ? 10.336 -7.531 -10.062 1 88.19 11 VAL B C 1
ATOM 1598 O O . VAL B 1 11 ? 10.234 -8.664 -10.531 1 88.19 11 VAL B O 1
ATOM 1601 N N . PHE B 1 12 ? 10.227 -6.426 -10.828 1 91.38 12 PHE B N 1
ATOM 1602 C CA . PHE B 1 12 ? 9.844 -6.484 -12.234 1 91.38 12 PHE B CA 1
ATOM 1603 C C . PHE B 1 12 ? 10.922 -7.188 -13.055 1 91.38 12 PHE B C 1
ATOM 1605 O O . PHE B 1 12 ? 10.617 -8.023 -13.906 1 91.38 12 PHE B O 1
ATOM 1612 N N . SER B 1 13 ? 12.102 -6.824 -12.711 1 91.69 13 SER B N 1
ATOM 1613 C CA . SER B 1 13 ? 13.211 -7.43 -13.438 1 91.69 13 SER B CA 1
ATOM 1614 C C . SER B 1 13 ? 13.234 -8.945 -13.25 1 91.69 13 SER B C 1
ATOM 1616 O O . SER B 1 13 ? 13.438 -9.688 -14.211 1 91.69 13 SER B O 1
ATOM 1618 N N . LYS B 1 14 ? 13.031 -9.453 -12.055 1 90.31 14 LYS B N 1
ATOM 1619 C CA . LYS B 1 14 ? 13.039 -10.883 -11.773 1 90.31 14 LYS B CA 1
ATOM 1620 C C . LYS B 1 14 ? 11.859 -11.586 -12.438 1 90.31 14 LYS B C 1
ATOM 1622 O O . LYS B 1 14 ? 11.984 -12.711 -12.914 1 90.31 14 LYS B O 1
ATOM 1627 N N . LEU B 1 15 ? 10.719 -10.938 -12.461 1 94.38 15 LEU B N 1
ATOM 1628 C CA . LEU B 1 15 ? 9.562 -11.5 -13.148 1 94.38 15 LEU B CA 1
ATOM 1629 C C . LEU B 1 15 ? 9.797 -11.562 -14.656 1 94.38 15 LEU B C 1
ATOM 1631 O O . LEU B 1 15 ? 9.422 -12.539 -15.312 1 94.38 15 LEU B O 1
ATOM 1635 N N . GLU B 1 16 ? 10.414 -10.516 -15.172 1 94.38 16 GLU B N 1
ATOM 1636 C CA . GLU B 1 16 ? 10.766 -10.539 -16.594 1 94.38 16 GLU B CA 1
ATOM 1637 C C . GLU B 1 16 ? 11.703 -11.703 -16.906 1 94.38 16 GLU B C 1
ATOM 1639 O O . GLU B 1 16 ? 11.547 -12.359 -17.938 1 94.38 16 GLU B O 1
ATOM 1644 N N . GLU B 1 17 ? 12.656 -11.844 -16.078 1 91.81 17 GLU B N 1
ATOM 1645 C CA . GLU B 1 17 ? 13.57 -12.969 -16.25 1 91.81 17 GLU B CA 1
ATOM 1646 C C . GLU B 1 17 ? 12.812 -14.297 -16.25 1 91.81 17 GLU B C 1
ATOM 1648 O O . GLU B 1 17 ? 13.062 -15.156 -17.109 1 91.81 17 GLU B O 1
ATOM 1653 N N . ALA B 1 18 ? 11.922 -14.516 -15.336 1 92 18 ALA B N 1
ATOM 1654 C CA . ALA B 1 18 ? 11.133 -15.742 -15.227 1 92 18 ALA B CA 1
ATOM 1655 C C . ALA B 1 18 ? 10.281 -15.945 -16.469 1 92 18 ALA B C 1
ATOM 1657 O O . ALA B 1 18 ? 10.102 -17.078 -16.938 1 92 18 ALA B O 1
ATOM 1658 N N . LEU B 1 19 ? 9.719 -14.883 -17.016 1 94 19 LEU B N 1
ATOM 1659 C CA . LEU B 1 19 ? 8.797 -14.953 -18.141 1 94 19 LEU B CA 1
ATOM 1660 C C . LEU B 1 19 ? 9.539 -15.242 -19.438 1 94 19 LEU B C 1
ATOM 1662 O O . LEU B 1 19 ? 8.938 -15.703 -20.422 1 94 19 LEU B O 1
ATOM 1666 N N . ASN B 1 20 ? 10.828 -14.922 -19.531 1 90.44 20 ASN B N 1
ATOM 1667 C CA . ASN B 1 20 ? 11.656 -15.219 -20.688 1 90.44 20 ASN B CA 1
ATOM 1668 C C . ASN B 1 20 ? 10.984 -14.773 -21.984 1 90.44 20 ASN B C 1
ATOM 1670 O O . ASN B 1 20 ? 10.828 -15.57 -22.922 1 90.44 20 ASN B O 1
ATOM 1674 N N . SER B 1 21 ? 10.461 -13.539 -22.031 1 90.44 21 SER B N 1
ATOM 1675 C CA . SER B 1 21 ? 9.922 -12.859 -23.203 1 90.44 21 SER B CA 1
ATOM 1676 C C . SER B 1 21 ? 8.516 -13.336 -23.516 1 90.44 21 SER B C 1
ATOM 1678 O O . SER B 1 21 ? 7.98 -13.055 -24.594 1 90.44 21 SER B O 1
ATOM 1680 N N . HIS B 1 22 ? 7.945 -14.094 -22.625 1 90.19 22 HIS B N 1
ATOM 1681 C CA . HIS B 1 22 ? 6.543 -14.461 -22.781 1 90.19 22 HIS B CA 1
ATOM 1682 C C . HIS B 1 22 ? 5.629 -13.492 -22.047 1 90.19 22 HIS B C 1
ATOM 1684 O O . HIS B 1 22 ? 6.09 -12.719 -21.188 1 90.19 22 HIS B O 1
ATOM 1690 N N . ASN B 1 23 ? 4.414 -13.578 -22.375 1 90.69 23 ASN B N 1
ATOM 1691 C CA . ASN B 1 23 ? 3.42 -12.734 -21.719 1 90.69 23 ASN B CA 1
ATOM 1692 C C . ASN B 1 23 ? 2.926 -13.359 -20.422 1 90.69 23 ASN B C 1
ATOM 1694 O O . ASN B 1 23 ? 3.061 -14.57 -20.219 1 90.69 23 ASN B O 1
ATOM 1698 N N . LEU B 1 24 ? 2.416 -12.484 -19.578 1 93.75 24 LEU B N 1
ATOM 1699 C CA . LEU B 1 24 ? 1.739 -12.883 -18.344 1 93.75 24 LEU B CA 1
ATOM 1700 C C . LEU B 1 24 ? 0.256 -12.531 -18.406 1 93.75 24 LEU B C 1
ATOM 1702 O O . LEU B 1 24 ? -0.154 -11.469 -17.922 1 93.75 24 LEU B O 1
ATOM 1706 N N . PRO B 1 25 ? -0.522 -13.391 -18.859 1 93 25 PRO B N 1
ATOM 1707 C CA . PRO B 1 25 ? -1.921 -13.016 -19.078 1 93 25 PRO B CA 1
ATOM 1708 C C . PRO B 1 25 ? -2.787 -13.203 -17.844 1 93 25 PRO B C 1
ATOM 1710 O O . PRO B 1 25 ? -3.879 -12.633 -17.75 1 93 25 PRO B O 1
ATOM 1713 N N . ILE B 1 26 ? -2.268 -14.07 -16.859 1 92.62 26 ILE B N 1
ATOM 1714 C CA . ILE B 1 26 ? -3.156 -14.461 -15.773 1 92.62 26 ILE B CA 1
ATOM 1715 C C . ILE B 1 26 ? -2.41 -14.383 -14.445 1 92.62 26 ILE B C 1
ATOM 1717 O O . ILE B 1 26 ? -1.266 -14.828 -14.336 1 92.62 26 ILE B O 1
ATOM 1721 N N . ILE B 1 27 ? -3.113 -13.75 -13.461 1 95 27 ILE B N 1
ATOM 1722 C CA . ILE B 1 27 ? -2.711 -13.852 -12.062 1 95 27 ILE B CA 1
ATOM 1723 C C . ILE B 1 27 ? -3.85 -14.453 -11.242 1 95 27 ILE B C 1
ATOM 1725 O O . ILE B 1 27 ? -4.996 -14.016 -11.344 1 95 27 ILE B O 1
ATOM 1729 N N . ARG B 1 28 ? -3.51 -15.445 -10.461 1 92.75 28 ARG B N 1
ATOM 1730 C CA . ARG B 1 28 ? -4.457 -16 -9.5 1 92.75 28 ARG B CA 1
ATOM 1731 C C . ARG B 1 28 ? -4.02 -15.711 -8.07 1 92.75 28 ARG B C 1
ATOM 1733 O O . ARG B 1 28 ? -2.947 -16.141 -7.641 1 92.75 28 ARG B O 1
ATOM 1740 N N . VAL B 1 29 ? -4.906 -15.008 -7.375 1 95.88 29 VAL B N 1
ATOM 1741 C CA . VAL B 1 29 ? -4.613 -14.625 -6 1 95.88 29 VAL B CA 1
ATOM 1742 C C . VAL B 1 29 ? -5.375 -15.531 -5.035 1 95.88 29 VAL B C 1
ATOM 1744 O O . VAL B 1 29 ? -6.582 -15.727 -5.184 1 95.88 29 VAL B O 1
ATOM 1747 N N . PHE B 1 30 ? -4.652 -16.078 -4.09 1 93.25 30 PHE B N 1
ATOM 1748 C CA . PHE B 1 30 ? -5.277 -16.891 -3.062 1 93.25 30 PHE B CA 1
ATOM 1749 C C . PHE B 1 30 ? -4.965 -16.359 -1.671 1 93.25 30 PHE B C 1
ATOM 1751 O O . PHE B 1 30 ? -3.801 -16.141 -1.335 1 93.25 30 PHE B O 1
ATOM 1758 N N . GLY B 1 31 ? -6.008 -16.125 -0.862 1 93.25 31 GLY B N 1
ATOM 1759 C CA . GLY B 1 31 ? -5.836 -15.828 0.551 1 93.25 31 GLY B CA 1
ATOM 1760 C C . GLY B 1 31 ? -5.254 -14.445 0.801 1 93.25 31 GLY B C 1
ATOM 1761 O O . GLY B 1 31 ? -4.371 -14.289 1.646 1 93.25 31 GLY B O 1
ATOM 1762 N N . ILE B 1 32 ? -5.68 -13.477 0.118 1 93.44 32 ILE B N 1
ATOM 1763 C CA . ILE B 1 32 ? -5.109 -12.141 0.3 1 93.44 32 ILE B CA 1
ATOM 1764 C C . ILE B 1 32 ? -5.473 -11.609 1.685 1 93.44 32 ILE B C 1
ATOM 1766 O O . ILE B 1 32 ? -4.75 -10.789 2.25 1 93.44 32 ILE B O 1
ATOM 1770 N N . GLY B 1 33 ? -6.602 -12.047 2.279 1 92.56 33 GLY B N 1
ATOM 1771 C CA . GLY B 1 33 ? -6.988 -11.625 3.615 1 92.56 33 GLY B CA 1
ATOM 1772 C C . GLY B 1 33 ? -7.836 -10.367 3.623 1 92.56 33 GLY B C 1
ATOM 1773 O O . GLY B 1 33 ? -8.227 -9.867 2.564 1 92.56 33 GLY B O 1
ATOM 1774 N N . PRO B 1 34 ? -8.164 -9.867 4.875 1 94.19 34 PRO B N 1
ATOM 1775 C CA . PRO B 1 34 ? -9.039 -8.695 5.016 1 94.19 34 PRO B CA 1
ATOM 1776 C C . PRO B 1 34 ? -8.32 -7.383 4.707 1 9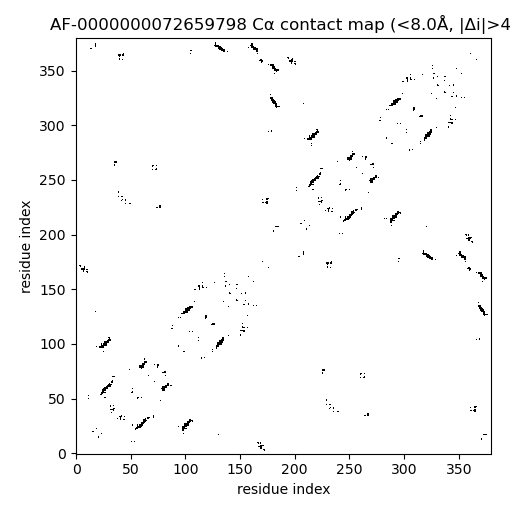4.19 34 PRO B C 1
ATOM 1778 O O . PRO B 1 34 ? -7.668 -6.812 5.59 1 94.19 34 PRO B O 1
ATOM 1781 N N . ILE B 1 35 ? -8.531 -6.824 3.592 1 93.5 35 ILE B N 1
ATOM 1782 C CA . ILE B 1 35 ? -7.789 -5.68 3.07 1 93.5 35 ILE B CA 1
ATOM 1783 C C . ILE B 1 35 ? -8.141 -4.426 3.869 1 93.5 35 ILE B C 1
ATOM 1785 O O . ILE B 1 35 ? -7.293 -3.559 4.082 1 93.5 35 ILE B O 1
ATOM 1789 N N . SER B 1 36 ? -9.398 -4.363 4.32 1 91.88 36 SER B N 1
ATOM 1790 C CA . SER B 1 36 ? -9.852 -3.146 4.984 1 91.88 36 SER B CA 1
ATOM 1791 C C . SER B 1 36 ? -9.32 -3.064 6.41 1 91.88 36 SER B C 1
ATOM 1793 O O . SER B 1 36 ? -9.305 -1.985 7.008 1 91.88 36 SER B O 1
ATOM 1795 N N . THR B 1 37 ? -8.891 -4.203 6.973 1 90.31 37 THR B N 1
ATOM 1796 C CA . THR B 1 37 ? -8.523 -4.184 8.383 1 90.31 37 THR B CA 1
ATOM 1797 C C . THR B 1 37 ? -7.082 -4.66 8.57 1 90.31 37 THR B C 1
ATOM 1799 O O . THR B 1 37 ? -6.52 -4.539 9.664 1 90.31 37 THR B O 1
ATOM 1802 N N . SER B 1 38 ? -6.477 -5.137 7.551 1 88.56 38 SER B N 1
ATOM 1803 C CA . SER B 1 38 ? -5.102 -5.617 7.621 1 88.56 38 SER B CA 1
ATOM 1804 C C . SER B 1 38 ? -4.172 -4.762 6.766 1 88.56 38 SER B C 1
ATOM 1806 O O . SER B 1 38 ? -4.273 -4.77 5.535 1 88.56 38 SER B O 1
ATOM 1808 N N . GLN B 1 39 ? -3.24 -4.18 7.414 1 83.69 39 GLN B N 1
ATOM 1809 C CA . GLN B 1 39 ? -2.264 -3.363 6.699 1 83.69 39 GLN B CA 1
ATOM 1810 C C . GLN B 1 39 ? -1.393 -4.219 5.785 1 83.69 39 GLN B C 1
ATOM 1812 O O . GLN B 1 39 ? -1.074 -3.816 4.664 1 83.69 39 GLN B O 1
ATOM 1817 N N . ASP B 1 40 ? -1.062 -5.34 6.316 1 85.69 40 ASP B N 1
ATOM 1818 C CA . ASP B 1 40 ? -0.277 -6.258 5.492 1 85.69 40 ASP B CA 1
ATOM 1819 C C . ASP B 1 40 ? -1.007 -6.586 4.191 1 85.69 40 ASP B C 1
ATOM 1821 O O . ASP B 1 40 ? -0.408 -6.566 3.115 1 85.69 40 ASP B O 1
ATOM 1825 N N . SER B 1 41 ? -2.318 -6.891 4.293 1 90.94 41 SER B N 1
ATOM 1826 C CA . SER B 1 41 ? -3.117 -7.223 3.117 1 90.94 41 SER B CA 1
ATOM 1827 C C . SER B 1 41 ? -3.176 -6.051 2.141 1 90.94 41 SER B C 1
ATOM 1829 O O . SER B 1 41 ? -3.16 -6.25 0.924 1 90.94 41 SER B O 1
ATOM 1831 N N . LEU B 1 42 ? -3.234 -4.895 2.648 1 90.06 42 LEU B N 1
ATOM 1832 C CA . LEU B 1 42 ? -3.289 -3.705 1.804 1 90.06 42 LEU B CA 1
ATOM 1833 C C . LEU B 1 42 ? -1.988 -3.531 1.026 1 90.06 42 LEU B C 1
ATOM 1835 O O . LEU B 1 42 ? -2.01 -3.199 -0.161 1 90.06 42 LEU B O 1
ATOM 1839 N N . TRP B 1 43 ? -0.879 -3.768 1.678 1 86.81 43 TRP B N 1
ATOM 1840 C CA . TRP B 1 43 ? 0.414 -3.695 1.006 1 86.81 43 TRP B CA 1
ATOM 1841 C C . TRP B 1 43 ? 0.527 -4.77 -0.073 1 86.81 43 TRP B C 1
ATOM 1843 O O . TRP B 1 43 ? 1.066 -4.516 -1.153 1 86.81 43 TRP B O 1
ATOM 1853 N N . GLN B 1 44 ? 0.116 -5.898 0.249 1 90.38 44 GLN B N 1
ATOM 1854 C CA . GLN B 1 44 ? 0.131 -6.988 -0.722 1 90.38 44 GLN B CA 1
ATOM 1855 C C . GLN B 1 44 ? -0.722 -6.652 -1.94 1 90.38 44 GLN B C 1
ATOM 1857 O O . GLN B 1 44 ? -0.321 -6.91 -3.076 1 90.38 44 GLN B O 1
ATOM 1862 N N . LEU B 1 45 ? -1.878 -6.047 -1.654 1 94 45 LEU B N 1
ATOM 1863 C CA . LEU B 1 45 ? -2.734 -5.605 -2.748 1 94 45 LEU B CA 1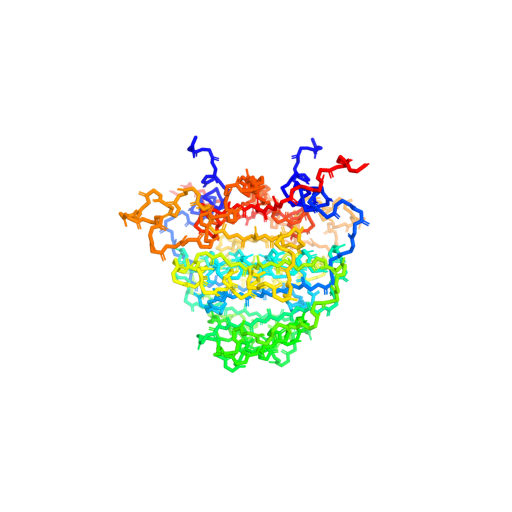
ATOM 1864 C C . LEU B 1 45 ? -2.027 -4.559 -3.605 1 94 45 LEU B C 1
ATOM 1866 O O . LEU B 1 45 ? -2.102 -4.605 -4.836 1 94 45 LEU B O 1
ATOM 1870 N N . ALA B 1 46 ? -1.376 -3.625 -2.973 1 90.19 46 ALA B N 1
ATOM 1871 C CA . ALA B 1 46 ? -0.67 -2.586 -3.717 1 90.19 46 ALA B CA 1
ATOM 1872 C C . ALA B 1 46 ? 0.362 -3.193 -4.664 1 90.19 46 ALA B C 1
ATOM 1874 O O . ALA B 1 46 ? 0.43 -2.826 -5.836 1 90.19 46 ALA B O 1
ATOM 1875 N N . LEU B 1 47 ? 1.181 -4.098 -4.207 1 90.38 47 LEU B N 1
ATOM 1876 C CA . LEU B 1 47 ? 2.168 -4.754 -5.055 1 90.38 47 LEU B CA 1
ATOM 1877 C C . LEU B 1 47 ? 1.492 -5.496 -6.203 1 90.38 47 LEU B C 1
ATOM 1879 O O . LEU B 1 47 ? 1.95 -5.426 -7.344 1 90.38 47 LEU B O 1
ATOM 1883 N N . LEU B 1 48 ? 0.428 -6.176 -5.902 1 94.5 48 LEU B N 1
ATOM 1884 C CA . LEU B 1 48 ? -0.327 -6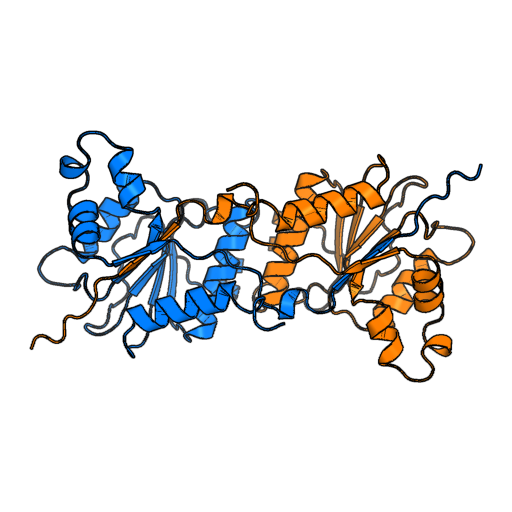.902 -6.918 1 94.5 48 LEU B CA 1
ATOM 1885 C C . LEU B 1 48 ? -0.76 -5.973 -8.047 1 94.5 48 LEU B C 1
ATOM 1887 O O . LEU B 1 48 ? -0.604 -6.301 -9.227 1 94.5 48 LEU B O 1
ATOM 1891 N N . LEU B 1 49 ? -1.284 -4.859 -7.695 1 93.88 49 LEU B N 1
ATOM 1892 C CA . LEU B 1 49 ? -1.793 -3.918 -8.688 1 93.88 49 LEU B CA 1
ATOM 1893 C C . LEU B 1 49 ? -0.656 -3.34 -9.523 1 93.88 49 LEU B C 1
ATOM 1895 O O . LEU B 1 49 ? -0.828 -3.076 -10.711 1 93.88 49 LEU B O 1
ATOM 1899 N N . TYR B 1 50 ? 0.538 -3.148 -8.906 1 90.56 50 TYR B N 1
ATOM 1900 C CA . TYR B 1 50 ? 1.7 -2.699 -9.664 1 90.56 50 TYR B CA 1
ATOM 1901 C C . TYR B 1 50 ? 2.109 -3.738 -10.695 1 90.56 50 TYR B C 1
ATOM 1903 O O . TYR B 1 50 ? 2.402 -3.396 -11.844 1 90.56 50 TYR B O 1
ATOM 1911 N N . ILE B 1 51 ? 2.139 -4.961 -10.32 1 93.31 51 ILE B N 1
ATOM 1912 C CA . ILE B 1 51 ? 2.504 -6.039 -11.234 1 93.31 51 ILE B CA 1
ATOM 1913 C C . ILE B 1 51 ? 1.483 -6.125 -12.359 1 93.31 51 ILE B C 1
ATOM 1915 O O . ILE B 1 51 ? 1.853 -6.215 -13.539 1 93.31 51 ILE B O 1
ATOM 1919 N N . LYS B 1 52 ? 0.226 -6.094 -11.977 1 95.44 52 LYS B N 1
ATOM 1920 C CA . LYS B 1 52 ? -0.867 -6.137 -12.945 1 95.44 52 LYS B CA 1
ATOM 1921 C C . LYS B 1 52 ? -0.707 -5.051 -14.008 1 95.44 52 LYS B C 1
ATOM 1923 O O . LYS B 1 52 ? -0.824 -5.324 -15.203 1 95.44 52 LYS B O 1
ATOM 1928 N N . GLU B 1 53 ? -0.434 -3.908 -13.609 1 92.69 53 GLU B N 1
ATOM 1929 C CA . GLU B 1 53 ? -0.308 -2.766 -14.508 1 92.69 53 GLU B CA 1
ATOM 1930 C C . GLU B 1 53 ? 0.953 -2.875 -15.359 1 92.69 53 GLU B C 1
ATOM 1932 O O . GLU B 1 53 ? 0.901 -2.693 -16.578 1 92.69 53 GLU B O 1
ATOM 1937 N N . TYR B 1 54 ? 2.057 -3.146 -14.781 1 91.31 54 TYR B N 1
ATOM 1938 C CA . TYR B 1 54 ? 3.346 -3.18 -15.461 1 91.31 54 TYR B CA 1
ATOM 1939 C C . TYR B 1 54 ? 3.344 -4.219 -16.578 1 91.31 54 TYR B C 1
ATOM 1941 O O . TYR B 1 54 ? 3.855 -3.965 -17.672 1 91.31 54 TYR B O 1
ATOM 1949 N N . PHE B 1 55 ? 2.752 -5.344 -16.328 1 95.12 55 PHE B N 1
ATOM 1950 C CA . PHE B 1 55 ? 2.811 -6.434 -17.297 1 95.12 55 PHE B CA 1
ATOM 1951 C C . PHE B 1 55 ? 1.54 -6.477 -18.141 1 95.12 55 PHE B C 1
ATOM 1953 O O . PHE B 1 55 ? 1.385 -7.355 -19 1 95.12 55 PHE B O 1
ATOM 1960 N N . GLY B 1 56 ? 0.592 -5.531 -17.859 1 94.62 56 GLY B N 1
ATOM 1961 C CA . GLY B 1 56 ? -0.64 -5.48 -18.625 1 94.62 56 GLY B CA 1
ATOM 1962 C C . GLY B 1 56 ? -1.465 -6.75 -18.516 1 94.62 56 GLY B C 1
ATOM 1963 O O . GLY B 1 56 ? -1.942 -7.277 -19.531 1 94.62 56 GLY B O 1
ATOM 1964 N N . VAL B 1 57 ? -1.589 -7.23 -17.312 1 94.69 57 VAL B N 1
ATOM 1965 C CA . VAL B 1 57 ? -2.295 -8.492 -17.109 1 94.69 57 VAL B CA 1
ATOM 1966 C C . VAL B 1 57 ? -3.793 -8.289 -17.312 1 94.69 57 VAL B C 1
ATOM 1968 O O . VAL B 1 57 ? -4.391 -7.387 -16.719 1 94.69 57 VAL B O 1
ATOM 1971 N N . GLU B 1 58 ? -4.398 -9.148 -18.047 1 91.56 58 GLU B N 1
ATOM 1972 C CA . GLU B 1 58 ? -5.797 -8.984 -18.438 1 91.56 58 GLU B CA 1
ATOM 1973 C C . GLU B 1 58 ? -6.73 -9.641 -17.422 1 91.56 58 GLU B C 1
ATOM 1975 O O . GLU B 1 58 ? -7.793 -9.102 -17.094 1 91.56 58 GLU B O 1
ATOM 1980 N N . ILE B 1 59 ? -6.305 -10.812 -16.984 1 93.12 59 ILE B N 1
ATOM 1981 C CA . ILE B 1 59 ? -7.188 -11.562 -16.109 1 93.12 59 ILE B CA 1
ATOM 1982 C C . ILE B 1 59 ? -6.539 -11.711 -14.727 1 93.12 59 ILE B C 1
ATOM 1984 O O . ILE B 1 59 ? -5.5 -12.359 -14.594 1 93.12 59 ILE B O 1
ATOM 1988 N N . VAL B 1 60 ? -7.125 -11.141 -13.727 1 95.5 60 VAL B N 1
ATOM 1989 C CA . VAL B 1 60 ? -6.703 -11.297 -12.336 1 95.5 60 VAL B CA 1
ATOM 1990 C C . VAL B 1 60 ? -7.883 -11.773 -11.492 1 95.5 60 VAL B C 1
ATOM 1992 O O . VAL B 1 60 ? -8.945 -11.148 -11.492 1 95.5 60 VAL B O 1
ATOM 1995 N N . THR B 1 61 ? -7.691 -12.906 -10.781 1 94.38 61 THR B N 1
ATOM 1996 C CA . THR B 1 61 ? -8.75 -13.438 -9.93 1 94.38 61 THR B CA 1
ATOM 1997 C C . THR B 1 61 ? -8.289 -13.492 -8.469 1 94.38 61 THR B C 1
ATOM 1999 O O . THR B 1 61 ? -7.094 -13.586 -8.195 1 94.38 61 THR B O 1
ATOM 2002 N N . SER B 1 62 ? -9.258 -13.359 -7.562 1 95.25 62 SER B N 1
ATOM 2003 C CA . SER B 1 62 ? -8.984 -13.477 -6.133 1 95.25 62 SER B CA 1
ATOM 2004 C C . SER B 1 62 ? -9.977 -14.43 -5.465 1 95.25 62 SER B C 1
ATOM 2006 O O . SER B 1 62 ? -11.18 -14.352 -5.711 1 95.25 62 SER B O 1
ATOM 2008 N N . GLN B 1 63 ? -9.422 -15.328 -4.699 1 94.06 63 GLN B N 1
ATOM 2009 C CA . GLN B 1 63 ? -10.219 -16.266 -3.904 1 94.06 63 GLN B CA 1
ATOM 2010 C C . GLN B 1 63 ? -9.789 -16.234 -2.441 1 94.06 63 GLN B C 1
ATOM 2012 O O . GLN B 1 63 ? -8.688 -16.688 -2.107 1 94.06 63 GLN B O 1
ATOM 2017 N N . ASP B 1 64 ? -10.672 -15.789 -1.585 1 93.38 64 ASP B N 1
ATOM 2018 C CA . ASP B 1 64 ? -10.461 -15.688 -0.143 1 93.38 64 ASP B CA 1
ATOM 2019 C C . ASP B 1 64 ? -11.789 -15.703 0.608 1 93.38 64 ASP B C 1
ATOM 2021 O O . ASP B 1 64 ? -12.625 -14.82 0.426 1 93.38 64 ASP B O 1
ATOM 2025 N N . PRO B 1 65 ? -11.992 -16.656 1.463 1 91.56 65 PRO B N 1
ATOM 2026 C CA . PRO B 1 65 ? -13.266 -16.766 2.182 1 91.56 65 PRO B CA 1
ATOM 2027 C C . PRO B 1 65 ? -13.516 -15.578 3.113 1 91.56 65 PRO B C 1
ATOM 2029 O O . PRO B 1 65 ? -14.648 -15.352 3.533 1 91.56 65 PRO B O 1
ATOM 2032 N N . LEU B 1 66 ? -12.547 -14.797 3.469 1 91.25 66 LEU B N 1
ATOM 2033 C CA . LEU B 1 66 ? -12.688 -13.695 4.406 1 91.25 66 LEU B CA 1
ATOM 2034 C C . LEU B 1 66 ? -13.055 -12.406 3.678 1 91.25 66 LEU B C 1
ATOM 2036 O O . LEU B 1 66 ? -13.297 -11.375 4.312 1 91.25 66 LEU B O 1
ATOM 2040 N N . THR B 1 67 ? -13.141 -12.453 2.357 1 94 67 THR B N 1
ATOM 2041 C CA . THR B 1 67 ? -13.453 -11.242 1.601 1 94 67 THR B CA 1
ATOM 2042 C C . THR B 1 67 ? -14.898 -10.812 1.854 1 94 67 THR B C 1
ATOM 2044 O O . THR B 1 67 ? -15.836 -11.562 1.573 1 94 67 THR B O 1
ATOM 2047 N N . SER B 1 68 ? -15.062 -9.633 2.377 1 94.5 68 SER B N 1
ATOM 2048 C CA . SER B 1 68 ? -16.391 -9.094 2.623 1 94.5 68 SER B CA 1
ATOM 2049 C C . SER B 1 68 ? -17.016 -8.562 1.337 1 94.5 68 SER B C 1
ATOM 2051 O O . SER B 1 68 ? -16.344 -8.438 0.315 1 94.5 68 SER B O 1
ATOM 2053 N N . GLU B 1 69 ? -18.312 -8.211 1.484 1 95.25 69 GLU B N 1
ATOM 2054 C CA . GLU B 1 69 ? -19.016 -7.684 0.326 1 95.25 69 GLU B CA 1
ATOM 2055 C C . GLU B 1 69 ? -18.406 -6.367 -0.146 1 95.25 69 GLU B C 1
ATOM 2057 O O . GLU B 1 69 ? -18.234 -6.148 -1.348 1 95.25 69 GLU B O 1
ATOM 2062 N N . ILE B 1 70 ? -18.125 -5.551 0.796 1 94.5 70 ILE B N 1
ATOM 2063 C CA . ILE B 1 70 ? -17.562 -4.25 0.467 1 94.5 70 ILE B CA 1
ATOM 2064 C C . ILE B 1 70 ? -16.188 -4.438 -0.174 1 94.5 70 ILE B C 1
ATOM 2066 O O . ILE B 1 70 ? -15.852 -3.762 -1.152 1 94.5 70 ILE B O 1
ATOM 2070 N N . GLU B 1 71 ? -15.445 -5.328 0.367 1 95.94 71 GLU B N 1
ATOM 2071 C CA . GLU B 1 71 ? -14.133 -5.605 -0.21 1 95.94 71 GLU B CA 1
ATOM 2072 C C . GLU B 1 71 ? -14.258 -6.18 -1.617 1 95.94 71 GLU B C 1
ATOM 2074 O O . GLU B 1 71 ? -13.453 -5.859 -2.498 1 95.94 71 GLU B O 1
ATOM 2079 N N . GLU B 1 72 ? -15.164 -7.035 -1.797 1 96.19 72 GLU B N 1
ATOM 2080 C CA . GLU B 1 72 ? -15.391 -7.586 -3.129 1 96.19 72 GLU B CA 1
ATOM 2081 C C . GLU B 1 72 ? -15.672 -6.484 -4.145 1 96.19 72 GLU B C 1
ATOM 2083 O O . GLU B 1 72 ? -15.109 -6.48 -5.238 1 96.19 72 GLU B O 1
ATOM 2088 N N . GLU B 1 73 ? -16.531 -5.652 -3.814 1 95.81 73 GLU B N 1
ATOM 2089 C CA . GLU B 1 73 ? -16.875 -4.547 -4.711 1 95.81 73 GLU B CA 1
ATOM 2090 C C . GLU B 1 73 ? -15.648 -3.684 -4.996 1 95.81 73 GLU B C 1
ATOM 2092 O O . GLU B 1 73 ? -15.43 -3.26 -6.133 1 95.81 73 GLU B O 1
ATOM 2097 N N . PHE B 1 74 ? -14.922 -3.424 -4.016 1 96.12 74 PHE B N 1
ATOM 2098 C CA . PHE B 1 74 ? -13.703 -2.643 -4.172 1 96.12 74 PHE B CA 1
ATOM 2099 C C . PHE B 1 74 ? -12.719 -3.35 -5.098 1 96.12 74 PHE B C 1
ATOM 2101 O O . PHE B 1 74 ? -12.164 -2.732 -6.012 1 96.12 74 PHE B O 1
ATOM 2108 N N . LEU B 1 75 ? -12.492 -4.641 -4.863 1 97.44 75 LEU B N 1
ATOM 2109 C CA . LEU B 1 75 ? -11.586 -5.414 -5.711 1 97.44 75 LEU B CA 1
ATOM 2110 C C . LEU B 1 75 ? -12.055 -5.395 -7.16 1 97.44 75 LEU B C 1
ATOM 2112 O O . LEU B 1 75 ? -11.242 -5.25 -8.078 1 97.44 75 LEU B O 1
ATOM 2116 N N . ARG B 1 76 ? -13.281 -5.508 -7.363 1 96.38 76 ARG B N 1
ATOM 2117 C CA . ARG B 1 76 ? -13.828 -5.445 -8.711 1 96.38 76 ARG B CA 1
ATOM 2118 C C . ARG B 1 76 ? -13.516 -4.105 -9.367 1 96.38 76 ARG B C 1
ATOM 2120 O O . ARG B 1 76 ? -13.195 -4.051 -10.555 1 96.38 76 ARG B O 1
ATOM 2127 N N . SER B 1 77 ? -13.625 -3.113 -8.594 1 94.56 77 SER B N 1
ATOM 2128 C CA . SER B 1 77 ? -13.32 -1.78 -9.102 1 94.56 77 SER B CA 1
ATOM 2129 C C . SER B 1 77 ? -11.844 -1.652 -9.477 1 94.56 77 SER B C 1
ATOM 2131 O O . SER B 1 77 ? -11.477 -0.797 -10.281 1 94.56 77 SER B O 1
ATOM 2133 N N . CYS B 1 78 ? -10.984 -2.428 -8.914 1 95.25 78 CYS B N 1
ATOM 2134 C CA . CYS B 1 78 ? -9.562 -2.463 -9.227 1 95.25 78 CYS B CA 1
ATOM 2135 C C . CYS B 1 78 ? -9.297 -3.344 -10.445 1 95.25 78 CYS B C 1
ATOM 2137 O O . CYS B 1 78 ? -8.148 -3.508 -10.859 1 95.25 78 CYS B O 1
ATOM 2139 N N . GLY B 1 79 ? -10.305 -4 -10.977 1 95.5 79 GLY B N 1
ATOM 2140 C CA . GLY B 1 79 ? -10.148 -4.902 -12.102 1 95.5 79 GLY B CA 1
ATOM 2141 C C . GLY B 1 79 ? -9.828 -6.324 -11.695 1 95.5 79 GLY B C 1
ATOM 2142 O O . GLY B 1 79 ? -9.234 -7.082 -12.461 1 95.5 79 GLY B O 1
ATOM 2143 N N . ILE B 1 80 ? -10.188 -6.688 -10.508 1 96.88 80 ILE B N 1
ATOM 2144 C CA . ILE B 1 80 ? -9.945 -8.031 -9.992 1 96.88 80 ILE B CA 1
ATOM 2145 C C . ILE B 1 80 ? -11.266 -8.781 -9.859 1 96.88 80 ILE B C 1
ATOM 2147 O O . ILE B 1 80 ? -12.203 -8.281 -9.234 1 96.88 80 ILE B O 1
ATOM 2151 N N . GLN B 1 81 ? -11.328 -9.906 -10.445 1 94.94 81 GLN B N 1
ATOM 2152 C CA . GLN B 1 81 ? -12.523 -10.727 -10.352 1 94.94 81 GLN B CA 1
ATOM 2153 C C . GLN B 1 81 ? -12.5 -11.594 -9.094 1 94.94 81 GLN B C 1
ATOM 2155 O O . GLN B 1 81 ? -11.555 -12.359 -8.883 1 94.94 81 GLN B O 1
ATOM 2160 N N . VAL B 1 82 ? -13.523 -11.508 -8.297 1 94.81 82 VAL B N 1
ATOM 2161 C CA . VAL B 1 82 ? -13.602 -12.328 -7.094 1 94.81 82 VAL B CA 1
ATOM 2162 C C . VAL B 1 82 ? -14.375 -13.609 -7.395 1 94.81 82 VAL B C 1
ATOM 2164 O O . VAL B 1 82 ? -15.516 -13.562 -7.867 1 94.81 82 VAL B O 1
ATOM 2167 N N . LEU B 1 83 ? -13.719 -14.75 -7.145 1 91.94 83 LEU B N 1
ATOM 2168 C CA . LEU B 1 83 ? -14.32 -16.047 -7.383 1 91.94 83 LEU B CA 1
ATOM 2169 C C . LEU B 1 83 ? -14.703 -16.719 -6.066 1 91.94 83 LEU B C 1
ATOM 2171 O O . LEU B 1 83 ? -14.156 -16.391 -5.012 1 91.94 83 LEU B O 1
ATOM 2175 N N . PRO B 1 84 ? -15.648 -17.703 -6.156 1 87.94 84 PRO B N 1
ATOM 2176 C CA . PRO B 1 84 ? -15.969 -18.469 -4.941 1 87.94 84 PRO B CA 1
ATOM 2177 C C . PRO B 1 84 ? -14.75 -19.156 -4.34 1 87.94 84 PRO B C 1
ATOM 2179 O O . PRO B 1 84 ? -13.898 -19.672 -5.078 1 87.94 84 PRO B O 1
ATOM 2182 N N . PRO B 1 85 ? -14.688 -19.109 -3.016 1 78.5 85 PRO B N 1
ATOM 2183 C CA . PRO B 1 85 ? -13.492 -19.625 -2.352 1 78.5 85 PRO B CA 1
ATOM 2184 C C . PRO B 1 85 ? -13.258 -21.109 -2.645 1 78.5 85 PRO B C 1
ATOM 2186 O O . PRO B 1 85 ? -12.117 -21.578 -2.57 1 78.5 85 PRO B O 1
ATOM 2189 N N . ASP B 1 86 ? -14.211 -21.875 -2.887 1 72.94 86 ASP B N 1
ATOM 2190 C CA . ASP B 1 86 ? -14.07 -23.312 -3.049 1 72.94 86 ASP B CA 1
ATOM 2191 C C . ASP B 1 86 ? -13.734 -23.672 -4.492 1 72.94 86 ASP B C 1
ATOM 2193 O O . ASP B 1 86 ? -13.484 -24.844 -4.805 1 72.94 86 ASP B O 1
ATOM 2197 N N . ASP B 1 87 ? -13.703 -22.75 -5.273 1 65.56 87 ASP B N 1
ATOM 2198 C CA . ASP B 1 87 ? -13.352 -23.016 -6.664 1 65.56 87 ASP B CA 1
ATOM 2199 C C . ASP B 1 87 ? -11.844 -22.969 -6.871 1 65.56 87 ASP B C 1
ATOM 2201 O O . ASP B 1 87 ? -11.312 -21.969 -7.379 1 65.56 87 ASP B O 1
ATOM 2205 N N . LEU B 1 88 ? -11.156 -23.875 -6.406 1 60.16 88 LEU B N 1
ATOM 2206 C CA . LEU B 1 88 ? -9.703 -23.844 -6.469 1 60.16 88 LEU B CA 1
ATOM 2207 C C . LEU B 1 88 ? -9.211 -24.328 -7.828 1 60.16 88 LEU B C 1
ATOM 2209 O O . LEU B 1 88 ? -8.055 -24.109 -8.188 1 60.16 88 LEU B O 1
ATOM 2213 N N . LEU B 1 89 ? -10.102 -25.047 -8.453 1 55.78 89 LEU B N 1
ATOM 2214 C CA . LEU B 1 89 ? -9.734 -25.719 -9.695 1 55.78 89 LEU B CA 1
ATOM 2215 C C . LEU B 1 89 ? -10.148 -24.875 -10.906 1 55.78 89 LEU B C 1
ATOM 2217 O O . LEU B 1 89 ? -9.781 -25.203 -12.039 1 55.78 89 LEU B O 1
ATOM 2221 N N . SER B 1 90 ? -11.109 -24.094 -10.695 1 52.91 90 SER B N 1
ATOM 2222 C CA . SER B 1 90 ? -11.523 -23.391 -11.914 1 52.91 90 SER B CA 1
ATOM 2223 C C . SER B 1 90 ? -10.383 -22.562 -12.484 1 52.91 90 SER B C 1
ATOM 2225 O O . SER B 1 90 ? -10.016 -21.531 -11.906 1 52.91 90 SER B O 1
ATOM 2227 N N . THR B 1 91 ? -9.414 -23.312 -12.859 1 52.41 91 THR B N 1
ATOM 2228 C CA . THR B 1 91 ? -8.281 -22.672 -13.508 1 52.41 91 THR B CA 1
ATOM 2229 C C . THR B 1 91 ? -8.75 -21.719 -14.617 1 52.41 91 THR B C 1
ATOM 2231 O O . THR B 1 91 ? -9.57 -22.109 -15.461 1 52.41 91 THR B O 1
ATOM 2234 N N . PRO B 1 92 ? -8.688 -20.562 -14.32 1 53.69 92 PRO B N 1
ATOM 2235 C CA . PRO B 1 92 ? -8.914 -19.891 -15.602 1 53.69 92 PRO B CA 1
ATOM 2236 C C . PRO B 1 92 ? -8.188 -20.578 -16.766 1 53.69 92 PRO B C 1
ATOM 2238 O O . PRO B 1 92 ? -7.238 -21.328 -16.547 1 53.69 92 PRO B O 1
ATOM 2241 N N . PRO B 1 93 ? -8.789 -20.406 -17.922 1 50.09 93 PRO B N 1
ATOM 2242 C CA . PRO B 1 93 ? -8.266 -21.016 -19.156 1 50.09 93 PRO B CA 1
ATOM 2243 C C . PRO B 1 93 ? -6.777 -20.75 -19.359 1 50.09 93 PRO B C 1
ATOM 2245 O O . PRO B 1 93 ? -6.34 -19.594 -19.312 1 50.09 93 PRO B O 1
ATOM 2248 N N . THR B 1 94 ? -5.941 -21.516 -18.672 1 53.94 94 THR B N 1
ATOM 2249 C CA . THR B 1 94 ? -4.543 -21.406 -19.078 1 53.94 94 THR B CA 1
ATOM 2250 C C . THR B 1 94 ? -4.387 -21.719 -20.562 1 53.94 94 THR B C 1
ATOM 2252 O O . THR B 1 94 ? -4.965 -22.688 -21.062 1 53.94 94 THR B O 1
ATOM 2255 N N . PHE B 1 95 ? -4.238 -20.719 -21.297 1 58.94 95 PHE B N 1
ATOM 2256 C CA . PHE B 1 95 ? -3.777 -21.047 -22.656 1 58.94 95 PHE B CA 1
ATOM 2257 C C . PHE B 1 95 ? -2.447 -21.781 -22.594 1 58.94 95 PHE B C 1
ATOM 2259 O O . PHE B 1 95 ? -1.637 -21.562 -21.703 1 58.94 95 PHE B O 1
ATOM 2266 N N . PRO B 1 96 ? -2.271 -22.891 -23.312 1 59.78 96 PRO B N 1
ATOM 2267 C CA . PRO B 1 96 ? -1.137 -23.812 -23.266 1 59.78 96 PRO B CA 1
ATOM 2268 C C . PRO B 1 96 ? 0.204 -23.094 -23.141 1 59.78 96 PRO B C 1
ATOM 2270 O O . PRO B 1 96 ? 1.104 -23.578 -22.438 1 59.78 96 PRO B O 1
ATOM 2273 N N . ASN B 1 97 ? 0.367 -21.875 -23.75 1 66.62 97 ASN B N 1
ATOM 2274 C CA . ASN B 1 97 ? 1.695 -21.266 -23.719 1 66.62 97 ASN B CA 1
ATOM 2275 C C . ASN B 1 97 ? 1.728 -20 -22.859 1 66.62 97 ASN B C 1
ATOM 2277 O O . ASN B 1 97 ? 2.744 -19.312 -22.812 1 66.62 97 ASN B O 1
ATOM 2281 N N . ASP B 1 98 ? 0.789 -19.969 -22.016 1 81.62 98 ASP B N 1
ATOM 2282 C CA . ASP B 1 98 ? 0.735 -18.734 -21.234 1 81.62 98 ASP B CA 1
ATOM 2283 C C . ASP B 1 98 ? 1.147 -19 -19.781 1 81.62 98 ASP B C 1
ATOM 2285 O O . ASP B 1 98 ? 0.888 -20.062 -19.25 1 81.62 98 ASP B O 1
ATOM 2289 N N . PHE B 1 99 ? 1.916 -18.078 -19.297 1 90.19 99 PHE B N 1
ATOM 2290 C CA . PHE B 1 99 ? 2.305 -18.172 -17.891 1 90.19 99 PHE B CA 1
ATOM 2291 C C . PHE B 1 99 ? 1.13 -17.828 -16.984 1 90.19 99 PHE B C 1
ATOM 2293 O O . PHE B 1 99 ? 0.242 -17.062 -17.375 1 90.19 99 PHE B O 1
ATOM 2300 N N . THR B 1 100 ? 1.151 -18.469 -15.844 1 90.38 100 THR B N 1
ATOM 2301 C CA . THR B 1 100 ? 0.273 -18.109 -14.734 1 90.38 100 THR B CA 1
ATOM 2302 C C . THR B 1 100 ? 1.087 -17.734 -13.5 1 90.38 100 THR B C 1
ATOM 2304 O O . THR B 1 100 ? 1.998 -18.469 -13.109 1 90.38 100 THR B O 1
ATOM 2307 N N . LEU B 1 101 ? 0.788 -16.594 -13.023 1 94.94 101 LEU B N 1
ATOM 2308 C CA . LEU B 1 101 ? 1.369 -16.219 -11.734 1 94.94 101 LEU B CA 1
ATOM 2309 C C . LEU B 1 101 ? 0.434 -16.578 -10.586 1 94.94 101 LEU B C 1
ATOM 2311 O O . LEU B 1 101 ? -0.707 -16.125 -10.539 1 94.94 101 LEU B O 1
ATOM 2315 N N . LEU B 1 102 ? 0.921 -17.453 -9.734 1 93.12 102 LEU B N 1
ATOM 2316 C CA . LEU B 1 102 ? 0.237 -17.766 -8.484 1 93.12 102 LEU B CA 1
ATOM 2317 C C . LEU B 1 102 ? 0.708 -16.828 -7.371 1 93.12 102 LEU B C 1
ATOM 2319 O O . LEU B 1 102 ? 1.896 -16.797 -7.043 1 93.12 102 LEU B O 1
ATOM 2323 N N . TYR B 1 103 ? -0.227 -16.047 -6.852 1 96.06 103 TYR B N 1
ATOM 2324 C CA . TYR B 1 103 ? 0.024 -15.078 -5.789 1 96.06 103 TYR B CA 1
ATOM 2325 C C . TYR B 1 103 ? -0.548 -15.57 -4.465 1 96.06 103 TYR B C 1
ATOM 2327 O O . TYR B 1 103 ? -1.743 -15.414 -4.199 1 96.06 103 TYR B O 1
ATOM 2335 N N . MET B 1 104 ? 0.355 -16.203 -3.643 1 94.31 104 MET B N 1
ATOM 2336 C CA . MET B 1 104 ? -0.044 -16.922 -2.438 1 94.31 104 MET B CA 1
ATOM 2337 C C . MET B 1 104 ? 0.826 -16.516 -1.251 1 94.31 104 MET B C 1
ATOM 2339 O O . MET B 1 104 ? 1.504 -17.359 -0.659 1 94.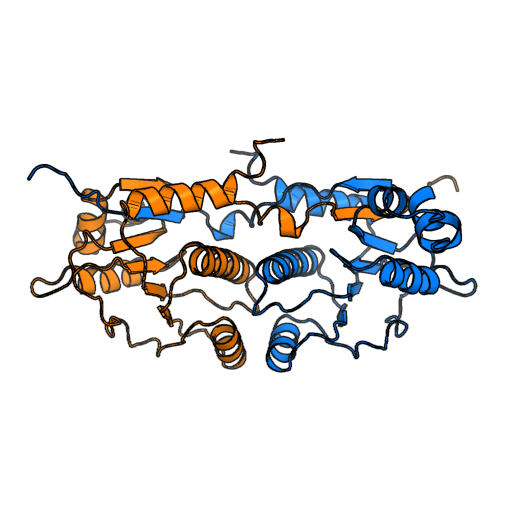31 104 MET B O 1
ATOM 2343 N N . ILE B 1 105 ? 0.7 -15.344 -0.783 1 93.19 105 ILE B N 1
ATOM 2344 C CA . ILE B 1 105 ? 1.547 -14.852 0.301 1 93.19 105 ILE B CA 1
ATOM 2345 C C . ILE B 1 105 ? 0.918 -15.211 1.646 1 93.19 105 ILE B C 1
ATOM 2347 O O . ILE B 1 105 ? -0.257 -14.922 1.886 1 93.19 105 ILE B O 1
ATOM 2351 N N . HIS B 1 106 ? 1.666 -15.898 2.523 1 89.88 106 HIS B N 1
ATOM 2352 C CA . HIS B 1 106 ? 1.321 -16.25 3.895 1 89.88 106 HIS B CA 1
ATOM 2353 C C . HIS B 1 106 ? 0.161 -17.25 3.93 1 89.88 106 HIS B C 1
ATOM 2355 O O . HIS B 1 106 ? -0.708 -17.156 4.801 1 89.88 106 HIS B O 1
ATOM 2361 N N . CYS B 1 107 ? 0.055 -18.094 2.922 1 90.62 107 CYS B N 1
ATOM 2362 C CA . CYS B 1 107 ? -0.93 -19.156 2.904 1 90.62 107 CYS B CA 1
ATOM 2363 C C . CYS B 1 107 ? -0.417 -20.375 3.66 1 90.62 107 CYS B C 1
ATOM 2365 O O . CYS B 1 107 ? 0.779 -20.484 3.934 1 90.62 107 CYS B O 1
ATOM 2367 N N . THR B 1 108 ? -1.31 -21.25 3.986 1 87.88 108 THR B N 1
ATOM 2368 C CA . THR B 1 108 ? -0.931 -22.453 4.711 1 87.88 108 THR B CA 1
ATOM 2369 C C . THR B 1 108 ? -0.304 -23.484 3.766 1 87.88 108 THR B C 1
ATOM 2371 O O . THR B 1 108 ? -0.513 -23.422 2.553 1 87.88 108 THR B O 1
ATOM 2374 N N . GLN B 1 109 ? 0.359 -24.469 4.352 1 88.75 109 GLN B N 1
ATOM 2375 C CA . GLN B 1 109 ? 0.985 -25.547 3.582 1 88.75 109 GLN B CA 1
ATOM 2376 C C . GLN B 1 109 ? -0.055 -26.328 2.799 1 88.75 109 GLN B C 1
ATOM 2378 O O . GLN B 1 109 ? 0.192 -26.734 1.658 1 88.75 109 GLN B O 1
ATOM 2383 N N . ASP B 1 110 ? -1.176 -26.578 3.455 1 88.5 110 ASP B N 1
ATOM 2384 C CA . ASP B 1 110 ? -2.234 -27.344 2.805 1 88.5 110 ASP B CA 1
ATOM 2385 C C . ASP B 1 110 ? -2.73 -26.625 1.547 1 88.5 110 ASP B C 1
ATOM 2387 O O . ASP B 1 110 ? -3.039 -27.281 0.543 1 88.5 110 ASP B O 1
ATOM 2391 N N . MET B 1 111 ? -2.807 -25.375 1.578 1 89.12 111 MET B N 1
ATOM 2392 C CA . MET B 1 111 ? -3.244 -24.609 0.419 1 89.12 111 MET B CA 1
ATOM 2393 C C . MET B 1 111 ? -2.246 -24.734 -0.728 1 89.12 111 MET B C 1
ATOM 2395 O O . MET B 1 111 ? -2.635 -24.984 -1.871 1 89.12 111 MET B O 1
ATOM 2399 N N . TYR B 1 112 ? -0.945 -24.625 -0.442 1 90 112 TYR B N 1
ATOM 2400 C CA . TYR B 1 112 ? 0.088 -24.781 -1.461 1 90 112 TYR B CA 1
ATOM 2401 C C . TYR B 1 112 ? 0.011 -26.141 -2.123 1 90 112 TYR B C 1
ATOM 2403 O O . TYR B 1 112 ? 0.014 -26.25 -3.352 1 90 112 TYR B O 1
ATOM 2411 N N . GLU B 1 113 ? -0.05 -27.141 -1.312 1 88.56 113 GLU B N 1
ATOM 2412 C CA . GLU B 1 113 ? -0.077 -28.516 -1.811 1 88.56 113 GLU B CA 1
ATOM 2413 C C . GLU B 1 113 ? -1.289 -28.75 -2.707 1 88.56 113 GLU B C 1
ATOM 2415 O O . GLU B 1 113 ? -1.167 -29.359 -3.777 1 88.56 113 GLU B O 1
ATOM 2420 N N . ASN B 1 114 ? -2.412 -28.25 -2.271 1 86.56 114 ASN B N 1
ATOM 2421 C CA . ASN B 1 114 ? -3.645 -28.422 -3.031 1 86.56 114 ASN B CA 1
ATOM 2422 C C . ASN B 1 114 ? -3.586 -27.703 -4.375 1 86.56 114 ASN B C 1
ATOM 2424 O O . ASN B 1 114 ? -3.924 -28.281 -5.41 1 86.56 114 ASN B O 1
ATOM 2428 N N . ILE B 1 115 ? -3.141 -26.516 -4.379 1 86.62 115 ILE B N 1
ATOM 2429 C CA . ILE B 1 115 ? -3.113 -25.719 -5.598 1 86.62 115 ILE B CA 1
ATOM 2430 C C . ILE B 1 115 ? -2.078 -26.281 -6.566 1 86.62 115 ILE B C 1
ATOM 2432 O O . ILE B 1 115 ? -2.363 -26.469 -7.754 1 86.62 115 ILE B O 1
ATOM 2436 N N . LEU B 1 116 ? -0.904 -26.609 -6.105 1 86.25 116 LEU B N 1
ATOM 2437 C CA . LEU B 1 116 ? 0.149 -27.125 -6.973 1 86.25 116 LEU B CA 1
ATOM 2438 C C . LEU B 1 116 ? -0.223 -28.5 -7.523 1 86.25 116 LEU B C 1
ATOM 2440 O O . LEU B 1 116 ? 0.149 -28.844 -8.648 1 86.25 116 LEU B O 1
ATOM 2444 N N . SER B 1 117 ? -0.972 -29.25 -6.707 1 85 117 SER B N 1
ATOM 2445 C CA . SER B 1 117 ? -1.425 -30.547 -7.184 1 85 117 SER B CA 1
ATOM 2446 C C . SER B 1 117 ? -2.318 -30.406 -8.414 1 85 117 SER B C 1
ATOM 2448 O O . SER B 1 117 ? -2.311 -31.281 -9.297 1 85 117 SER B O 1
ATOM 2450 N N . THR B 1 118 ? -3.029 -29.359 -8.477 1 80.38 118 THR B N 1
ATOM 2451 C CA . THR B 1 118 ? -3.912 -29.109 -9.609 1 80.38 118 THR B CA 1
ATOM 2452 C C . THR B 1 118 ? -3.104 -28.812 -10.867 1 80.38 118 THR B C 1
ATOM 2454 O O . THR B 1 118 ? -3.535 -29.125 -11.977 1 80.38 118 THR B O 1
ATOM 2457 N N . TYR B 1 119 ? -1.948 -28.312 -10.734 1 79.62 119 TYR B N 1
ATOM 2458 C CA . TYR B 1 119 ? -1.127 -27.938 -11.875 1 79.62 119 TYR B CA 1
ATOM 2459 C C . TYR B 1 119 ? -0.17 -29.062 -12.25 1 79.62 119 TYR B C 1
ATOM 2461 O O . TYR B 1 119 ? 0.428 -29.062 -13.328 1 79.62 119 TYR B O 1
ATOM 2469 N N . SER B 1 120 ? 0.068 -29.969 -11.336 1 75.44 120 SER B N 1
ATOM 2470 C CA . SER B 1 120 ? 0.949 -31.109 -11.594 1 75.44 120 SER B CA 1
ATOM 2471 C C . SER B 1 120 ? 0.219 -32.219 -12.352 1 75.44 120 SER B C 1
ATOM 2473 O O . SER B 1 120 ? 0.848 -33.031 -13.039 1 75.44 120 SER B O 1
ATOM 2475 N N . SER B 1 121 ? -0.975 -32.531 -12.055 1 61.91 121 SER B N 1
ATOM 2476 C CA . SER B 1 121 ? -1.69 -33.656 -12.648 1 61.91 121 SER B CA 1
ATOM 2477 C C . SER B 1 121 ? -1.687 -33.562 -14.172 1 61.91 121 SER B C 1
ATOM 2479 O O . SER B 1 121 ? -1.568 -32.469 -14.734 1 61.91 121 SER B O 1
ATOM 2481 N N . LYS B 1 122 ? -1.161 -34.875 -14.805 1 55.09 122 LYS B N 1
ATOM 2482 C CA . LYS B 1 122 ? -0.677 -35.469 -16.047 1 55.09 122 LYS B CA 1
ATOM 2483 C C . LYS B 1 122 ? -1.331 -34.812 -17.25 1 55.09 122 LYS B C 1
ATOM 2485 O O . LYS B 1 122 ? -0.673 -34.562 -18.266 1 55.09 122 LYS B O 1
ATOM 2490 N N . GLU B 1 123 ? -2.557 -34.812 -17.328 1 50.56 123 GLU B N 1
ATOM 2491 C CA . GLU B 1 123 ? -3.143 -34.5 -18.625 1 50.56 123 GLU B CA 1
ATOM 2492 C C . GLU B 1 123 ? -2.895 -33.031 -18.984 1 50.56 123 GLU B C 1
ATOM 2494 O O . GLU B 1 123 ? -3.068 -32.625 -20.125 1 50.56 123 GLU B O 1
ATOM 2499 N N . ASN B 1 124 ? -2.6 -32.188 -17.969 1 51.5 124 ASN B N 1
ATOM 2500 C CA . ASN B 1 124 ? -2.803 -30.766 -18.219 1 51.5 124 ASN B CA 1
ATOM 2501 C C . ASN B 1 124 ? -1.494 -29.984 -18.109 1 51.5 124 ASN B C 1
ATOM 2503 O O . ASN B 1 124 ? -0.438 -30.578 -17.859 1 51.5 124 ASN B O 1
ATOM 2507 N N . VAL B 1 125 ? -1.323 -28.922 -17.078 1 56.12 125 VAL B N 1
ATOM 2508 C CA . VAL B 1 125 ? -0.604 -27.656 -16.984 1 56.12 125 VAL B CA 1
ATOM 2509 C C . VAL B 1 125 ? 0.846 -27.906 -16.578 1 56.12 125 VAL B C 1
ATOM 2511 O O . VAL B 1 125 ? 1.117 -28.766 -15.734 1 56.12 125 VAL B O 1
ATOM 2514 N N . CYS B 1 126 ? 1.846 -27.531 -17.422 1 69.88 126 CYS B N 1
ATOM 2515 C CA . CYS B 1 126 ? 3.303 -27.516 -17.359 1 69.88 126 CYS B CA 1
ATOM 2516 C C . CYS B 1 126 ? 3.789 -26.594 -16.25 1 69.88 126 CYS B C 1
ATOM 2518 O O . CYS B 1 126 ? 3.613 -25.375 -16.312 1 69.88 126 CYS B O 1
ATOM 2520 N N . LEU B 1 127 ? 4.164 -27.203 -15.07 1 79.75 127 LEU B N 1
ATOM 2521 C CA . LEU B 1 127 ? 4.773 -26.484 -13.961 1 79.75 127 LEU B CA 1
ATOM 2522 C C . LEU B 1 127 ? 5.789 -25.469 -14.461 1 79.75 127 LEU B C 1
ATOM 2524 O O . LEU B 1 127 ? 6.105 -24.5 -13.766 1 79.75 127 LEU B O 1
ATOM 2528 N N . GLN B 1 128 ? 6.203 -25.672 -15.719 1 83.81 128 GLN B N 1
ATOM 2529 C CA . GLN B 1 128 ? 7.191 -24.766 -16.297 1 83.81 128 GLN B CA 1
ATOM 2530 C C . GLN B 1 128 ? 6.574 -23.422 -16.625 1 83.81 128 GLN B C 1
ATOM 2532 O O . GLN B 1 128 ? 7.289 -22.438 -16.875 1 83.81 128 GLN B O 1
ATOM 2537 N N . ARG B 1 129 ? 5.301 -23.359 -16.609 1 87.44 129 ARG B N 1
ATOM 2538 C CA . ARG B 1 129 ? 4.602 -22.125 -16.953 1 87.44 129 ARG B CA 1
ATOM 2539 C C . ARG B 1 129 ? 3.994 -21.469 -15.727 1 87.44 129 ARG B C 1
ATOM 2541 O O . ARG B 1 129 ? 3.135 -20.594 -15.844 1 87.44 129 ARG B O 1
ATOM 2548 N N . ILE B 1 130 ? 4.484 -21.906 -14.578 1 89.81 130 ILE B N 1
ATOM 2549 C CA . ILE B 1 130 ? 3.977 -21.359 -13.32 1 89.81 130 ILE B CA 1
ATOM 2550 C C . ILE B 1 130 ? 5.059 -20.516 -12.656 1 89.81 130 ILE B C 1
ATOM 2552 O O . ILE B 1 130 ? 6.223 -20.922 -12.594 1 89.81 130 ILE B O 1
ATOM 2556 N N . ILE B 1 131 ? 4.672 -19.328 -12.312 1 94.44 131 ILE B N 1
ATOM 2557 C CA . ILE B 1 131 ? 5.453 -18.5 -11.391 1 94.44 131 ILE B CA 1
ATOM 2558 C C . ILE B 1 131 ? 4.719 -18.391 -10.062 1 94.44 131 ILE B C 1
ATOM 2560 O O . ILE B 1 131 ? 3.51 -18.141 -10.031 1 94.44 131 ILE B O 1
ATOM 2564 N N . LEU B 1 132 ? 5.43 -18.625 -9 1 94.25 132 LEU B N 1
ATOM 2565 C CA . LEU B 1 132 ? 4.824 -18.562 -7.672 1 94.25 132 LEU B CA 1
ATOM 2566 C C . LEU B 1 132 ? 5.438 -17.422 -6.852 1 94.25 132 LEU B C 1
ATOM 2568 O O . LEU B 1 132 ? 6.66 -17.375 -6.684 1 94.25 132 LEU B O 1
ATOM 2572 N N . ILE B 1 133 ? 4.652 -16.484 -6.453 1 95.69 133 ILE B N 1
ATOM 2573 C CA . ILE B 1 133 ? 5.023 -15.555 -5.398 1 95.69 133 ILE B CA 1
ATOM 2574 C C . ILE B 1 133 ? 4.34 -15.953 -4.09 1 95.69 133 ILE B C 1
ATOM 2576 O O . ILE B 1 133 ? 3.113 -15.898 -3.982 1 95.69 133 ILE B O 1
ATOM 2580 N N . GLY B 1 134 ? 5.09 -16.422 -3.141 1 94.88 134 GLY B N 1
ATOM 2581 C CA . GLY B 1 134 ? 4.582 -16.922 -1.869 1 94.88 134 GLY B CA 1
ATOM 2582 C C . GLY B 1 134 ? 5.68 -17.219 -0.865 1 94.88 134 GLY B C 1
ATOM 2583 O O . GLY B 1 134 ? 6.793 -16.703 -0.98 1 94.88 134 GLY B O 1
ATOM 2584 N N . ASN B 1 135 ? 5.289 -17.938 0.17 1 89.62 135 ASN B N 1
ATOM 2585 C CA . ASN B 1 135 ? 6.277 -18.297 1.179 1 89.62 135 ASN B CA 1
ATOM 2586 C C . ASN B 1 135 ? 7.445 -19.062 0.567 1 89.62 135 ASN B C 1
ATOM 2588 O O . ASN B 1 135 ? 7.25 -19.891 -0.329 1 89.62 135 ASN B O 1
ATOM 2592 N N . ASP B 1 136 ? 8.508 -18.734 1.106 1 87.31 136 ASP B N 1
ATOM 2593 C CA . ASP B 1 136 ? 9.688 -19.484 0.699 1 87.31 136 ASP B CA 1
ATOM 2594 C C . ASP B 1 136 ? 9.492 -20.984 0.957 1 87.31 136 ASP B C 1
ATOM 2596 O O . ASP B 1 136 ? 9.336 -21.406 2.104 1 87.31 136 ASP B O 1
ATOM 2600 N N . PRO B 1 137 ? 9.531 -21.75 -0.099 1 84.25 137 PRO B N 1
ATOM 2601 C CA . PRO B 1 137 ? 9.25 -23.188 0.078 1 84.25 137 PRO B CA 1
ATOM 2602 C C . PRO B 1 137 ? 10.297 -23.891 0.941 1 84.25 137 PRO B C 1
ATOM 2604 O O . PRO B 1 137 ? 10 -24.922 1.559 1 84.25 137 PRO B O 1
ATOM 2607 N N . VAL B 1 138 ? 11.508 -23.406 0.925 1 79.62 138 VAL B N 1
ATOM 2608 C CA . VAL B 1 138 ? 12.547 -24 1.77 1 79.62 138 VAL B CA 1
ATOM 2609 C C . VAL B 1 138 ? 12.18 -23.812 3.24 1 79.62 138 VAL B C 1
ATOM 2611 O O . VAL B 1 138 ? 12.336 -24.734 4.047 1 79.62 138 VAL B O 1
ATOM 2614 N N . GLN B 1 139 ? 11.648 -22.719 3.52 1 80.5 139 GLN B N 1
ATOM 2615 C CA . GLN B 1 139 ? 11.219 -22.438 4.887 1 80.5 139 GLN B CA 1
ATOM 2616 C C . GLN B 1 139 ? 10 -23.281 5.258 1 80.5 139 GLN B C 1
ATOM 2618 O O . GLN B 1 139 ? 9.883 -23.734 6.398 1 80.5 139 GLN B O 1
ATOM 2623 N N . LEU B 1 140 ? 9.125 -23.469 4.324 1 79.62 140 LEU B N 1
ATOM 2624 C CA . LEU B 1 140 ? 7.949 -24.297 4.555 1 79.62 140 LEU B CA 1
ATOM 2625 C C . LEU B 1 140 ? 8.352 -25.734 4.895 1 79.62 140 LEU B C 1
ATOM 2627 O O . LEU B 1 140 ? 7.762 -26.344 5.789 1 79.62 140 LEU B O 1
ATOM 2631 N N . SER B 1 141 ? 9.305 -26.219 4.238 1 77.81 141 SER B N 1
ATOM 2632 C CA . SER B 1 141 ? 9.734 -27.609 4.398 1 77.81 141 SER B CA 1
ATOM 2633 C C . SER B 1 141 ? 10.477 -27.797 5.715 1 77.81 141 SER B C 1
ATOM 2635 O O . SER B 1 141 ? 10.398 -28.859 6.328 1 77.81 141 SER B O 1
ATOM 2637 N N . SER B 1 142 ? 11.203 -26.828 6.109 1 75.88 142 SER B N 1
ATOM 2638 C CA . SER B 1 142 ? 11.984 -26.938 7.336 1 75.88 142 SER B CA 1
ATOM 2639 C C . SER B 1 142 ? 11.086 -26.906 8.57 1 75.88 142 SER B C 1
ATOM 2641 O O . SER B 1 142 ? 11.461 -27.422 9.625 1 75.88 142 SER B O 1
ATOM 2643 N N . ALA B 1 143 ? 9.969 -26.469 8.336 1 68.5 143 ALA B N 1
ATOM 2644 C CA . ALA B 1 143 ? 9.07 -26.266 9.477 1 68.5 143 ALA B CA 1
ATOM 2645 C C . ALA B 1 143 ? 8.211 -27.5 9.719 1 68.5 143 ALA B C 1
ATOM 2647 O O . ALA B 1 143 ? 7.547 -27.609 10.75 1 68.5 143 ALA B O 1
ATOM 2648 N N . THR B 1 144 ? 8.211 -28.375 8.875 1 68.81 144 THR B N 1
ATOM 2649 C CA . THR B 1 144 ? 7.266 -29.484 8.969 1 68.81 144 THR B CA 1
ATOM 2650 C C . THR B 1 144 ? 8 -30.828 8.953 1 68.81 144 THR B C 1
ATOM 2652 O O . THR B 1 144 ? 8.82 -31.078 8.062 1 68.81 144 THR B O 1
ATOM 2655 N N . ASN B 1 145 ? 7.73 -31.609 10.008 1 73.62 145 ASN B N 1
ATOM 2656 C CA . ASN B 1 145 ? 8.227 -32.969 10 1 73.62 145 ASN B CA 1
ATOM 2657 C C . ASN B 1 145 ? 7.582 -33.812 8.891 1 73.62 145 ASN B C 1
ATOM 2659 O O . ASN B 1 145 ? 6.395 -33.625 8.594 1 73.62 145 ASN B O 1
ATOM 2663 N N . ASN B 1 146 ? 8.25 -34.656 8.273 1 76.19 146 ASN B N 1
ATOM 2664 C CA . ASN B 1 146 ? 7.789 -35.531 7.207 1 76.19 146 ASN B CA 1
ATOM 2665 C C . ASN B 1 146 ? 7.207 -34.75 6.039 1 76.19 146 ASN B C 1
ATOM 2667 O O . ASN B 1 146 ? 6.207 -35.156 5.445 1 76.19 146 ASN B O 1
ATOM 2671 N N . PHE B 1 147 ? 7.664 -33.625 5.777 1 73.88 147 PHE B N 1
ATOM 2672 C CA . PHE B 1 147 ? 7.211 -32.688 4.746 1 73.88 147 PHE B CA 1
ATOM 2673 C C . PHE B 1 147 ? 7.156 -33.375 3.389 1 73.88 147 PHE B C 1
ATOM 2675 O O . PHE B 1 147 ? 6.223 -33.156 2.613 1 73.88 147 PHE B O 1
ATOM 2682 N N . ASN B 1 148 ? 8.07 -34.219 3.18 1 73.19 148 ASN B N 1
ATOM 2683 C CA . ASN B 1 148 ? 8.141 -34.906 1.885 1 73.19 148 ASN B CA 1
ATOM 2684 C C . ASN B 1 148 ? 6.926 -35.812 1.656 1 73.19 148 ASN B C 1
ATOM 2686 O O . ASN B 1 148 ? 6.418 -35.906 0.538 1 73.19 148 ASN B O 1
ATOM 2690 N N . LEU B 1 149 ? 6.574 -36.312 2.689 1 74.75 149 LEU B N 1
ATOM 2691 C CA . LEU B 1 149 ? 5.441 -37.25 2.576 1 74.75 149 LEU B CA 1
ATOM 2692 C C . LEU B 1 149 ? 4.125 -36.469 2.535 1 74.75 149 LEU B C 1
ATOM 2694 O O . LEU B 1 149 ? 3.197 -36.844 1.822 1 74.75 149 LEU B O 1
ATOM 2698 N N . GLN B 1 150 ? 4.066 -35.438 3.162 1 82.25 150 GLN B N 1
ATOM 2699 C CA . GLN B 1 150 ? 2.811 -34.719 3.338 1 82.25 150 GLN B CA 1
ATOM 2700 C C . GLN B 1 150 ? 2.6 -33.688 2.225 1 82.25 150 GLN B C 1
ATOM 2702 O O . GLN B 1 150 ? 1.462 -33.344 1.904 1 82.25 150 GLN B O 1
ATOM 2707 N N . CYS B 1 151 ? 3.654 -33.312 1.585 1 87.88 151 CYS B N 1
ATOM 2708 C CA . CYS B 1 151 ? 3.562 -32.25 0.593 1 87.88 151 CYS B CA 1
ATOM 2709 C C . CYS B 1 151 ? 4.406 -32.562 -0.633 1 87.88 151 CYS B C 1
ATOM 2711 O O . CYS B 1 151 ? 5.324 -31.828 -0.976 1 87.88 151 CYS B O 1
ATOM 2713 N N . PRO B 1 152 ? 4.109 -33.625 -1.322 1 88 152 PRO B N 1
ATOM 2714 C CA . PRO B 1 152 ? 4.938 -34.062 -2.453 1 88 152 PRO B CA 1
ATOM 2715 C C . PRO B 1 152 ? 4.969 -33.062 -3.586 1 88 152 PRO B C 1
ATOM 2717 O O . PRO B 1 152 ? 5.988 -32.906 -4.266 1 88 152 PRO B O 1
ATOM 2720 N N . ASN B 1 153 ? 3.896 -32.375 -3.877 1 87.38 153 ASN B N 1
ATOM 2721 C CA . ASN B 1 153 ? 3.863 -31.406 -4.977 1 87.38 153 ASN B CA 1
ATOM 2722 C C . ASN B 1 153 ? 4.703 -30.172 -4.672 1 87.38 153 ASN B C 1
ATOM 2724 O O . ASN B 1 153 ? 5.383 -29.641 -5.551 1 87.38 153 ASN B O 1
ATOM 2728 N N . ILE B 1 154 ? 4.637 -29.703 -3.43 1 89.44 154 ILE B N 1
ATOM 2729 C CA . ILE B 1 154 ? 5.496 -28.594 -3.025 1 89.44 154 ILE B CA 1
ATOM 2730 C C . ILE B 1 154 ? 6.961 -28.984 -3.211 1 89.44 154 ILE B C 1
ATOM 2732 O O . ILE B 1 154 ? 7.754 -28.203 -3.748 1 89.44 154 ILE B O 1
ATOM 2736 N N . MET B 1 155 ? 7.266 -30.156 -2.779 1 87.62 155 MET B N 1
ATOM 2737 C CA . MET B 1 155 ? 8.648 -30.625 -2.844 1 87.62 155 MET B CA 1
ATOM 2738 C C . MET B 1 155 ? 9.125 -30.703 -4.289 1 87.62 155 MET B C 1
ATOM 2740 O O . MET B 1 155 ? 10.234 -30.281 -4.602 1 87.62 155 MET B O 1
ATOM 2744 N N . SER B 1 156 ? 8.375 -31.344 -5.074 1 86.69 156 SER B N 1
ATOM 2745 C CA . SER B 1 156 ? 8.734 -31.484 -6.48 1 86.69 156 SER B CA 1
ATOM 2746 C C . SER B 1 156 ? 8.914 -30.125 -7.141 1 86.69 156 SER B C 1
ATOM 2748 O O . SER B 1 156 ? 9.891 -29.906 -7.867 1 86.69 156 SER B O 1
ATOM 2750 N N . PHE B 1 157 ? 7.969 -29.234 -6.973 1 87.75 157 PHE B N 1
ATOM 2751 C CA . PHE B 1 157 ? 8.047 -27.891 -7.531 1 87.75 157 PHE B CA 1
ATOM 2752 C C . PHE B 1 157 ? 9.297 -27.172 -7.035 1 87.75 157 PHE B C 1
ATOM 2754 O O . PHE B 1 157 ? 9.992 -26.516 -7.816 1 87.75 157 PHE B O 1
ATOM 2761 N N . THR B 1 158 ? 9.555 -27.266 -5.75 1 87.5 158 THR B N 1
ATOM 2762 C CA . THR B 1 158 ? 10.703 -26.609 -5.129 1 87.5 158 THR B CA 1
ATOM 2763 C C . THR B 1 158 ? 12.008 -27.141 -5.715 1 87.5 158 THR B C 1
ATOM 2765 O O . THR B 1 158 ? 12.93 -26.359 -5.996 1 87.5 158 THR B O 1
ATOM 2768 N N . ALA B 1 159 ? 12.102 -28.422 -5.898 1 87.38 159 ALA B N 1
ATOM 2769 C CA . ALA B 1 159 ? 13.312 -29.062 -6.395 1 87.38 159 ALA B CA 1
ATOM 2770 C C . ALA B 1 159 ? 13.641 -28.594 -7.809 1 87.38 159 ALA B C 1
ATOM 2772 O O . ALA B 1 159 ? 14.812 -28.516 -8.18 1 87.38 159 ALA B O 1
ATOM 2773 N N . LEU B 1 160 ? 12.695 -28.234 -8.547 1 88.44 160 LEU B N 1
ATOM 2774 C CA . LEU B 1 160 ? 12.875 -27.859 -9.945 1 88.44 160 LEU B CA 1
ATOM 2775 C C . LEU B 1 160 ? 13.016 -26.344 -10.102 1 88.44 160 LEU B C 1
ATOM 2777 O O . LEU B 1 160 ? 13.414 -25.859 -11.156 1 88.44 160 LEU B O 1
ATOM 2781 N N . SER B 1 161 ? 12.727 -25.609 -9.117 1 91.69 161 SER B N 1
ATOM 2782 C CA . SER B 1 161 ? 12.531 -24.172 -9.266 1 91.69 161 SER B CA 1
ATOM 2783 C C . SER B 1 161 ? 13.789 -23.406 -8.883 1 91.69 161 SER B C 1
ATOM 2785 O O . SER B 1 161 ? 14.547 -23.844 -8.008 1 91.69 161 SER B O 1
ATOM 2787 N N . THR B 1 162 ? 14.016 -22.281 -9.547 1 91.94 162 THR B N 1
ATOM 2788 C CA . THR B 1 162 ? 14.836 -21.203 -9.016 1 91.94 162 THR B CA 1
ATOM 2789 C C . THR B 1 162 ? 14.062 -20.406 -7.969 1 91.94 162 THR B C 1
ATOM 2791 O O . THR B 1 162 ? 12.914 -20.016 -8.195 1 91.94 162 THR B O 1
ATOM 2794 N N . ILE B 1 163 ? 14.672 -20.297 -6.828 1 92 163 ILE B N 1
ATOM 2795 C CA . ILE B 1 163 ? 14.031 -19.609 -5.715 1 92 163 ILE B CA 1
ATOM 2796 C C . ILE B 1 163 ? 14.781 -18.312 -5.418 1 92 163 ILE B C 1
ATOM 2798 O O . ILE B 1 163 ? 15.969 -18.344 -5.086 1 92 163 ILE B O 1
ATOM 2802 N N . ILE B 1 164 ? 14.094 -17.219 -5.508 1 89.56 164 ILE B N 1
ATOM 2803 C CA . ILE B 1 164 ? 14.68 -15.898 -5.242 1 89.56 164 ILE B CA 1
ATOM 2804 C C . ILE B 1 164 ? 13.883 -15.195 -4.141 1 89.56 164 ILE B C 1
ATOM 2806 O O . ILE B 1 164 ? 12.688 -14.945 -4.297 1 89.56 164 ILE B O 1
ATOM 2810 N N . PRO B 1 165 ? 14.586 -14.938 -3.041 1 87.94 165 PRO B N 1
ATOM 2811 C CA . PRO B 1 165 ? 13.859 -14.141 -2.051 1 87.94 165 PRO B CA 1
ATOM 2812 C C . PRO B 1 165 ? 13.281 -12.852 -2.637 1 87.94 165 PRO B C 1
ATOM 2814 O O . PRO B 1 165 ? 13.914 -12.211 -3.477 1 87.94 165 PRO B O 1
ATOM 2817 N N . LEU B 1 166 ? 12.039 -12.617 -2.26 1 85.06 166 LEU B N 1
ATOM 2818 C CA . LEU B 1 166 ? 11.469 -11.367 -2.74 1 85.06 166 LEU B CA 1
ATOM 2819 C C . LEU B 1 166 ? 12.328 -10.18 -2.311 1 85.06 166 LEU B C 1
ATOM 2821 O O . LEU B 1 166 ? 12.617 -10.016 -1.124 1 85.06 166 LEU B O 1
ATOM 2825 N N . PRO B 1 167 ? 12.812 -9.461 -3.289 1 73.06 167 PRO B N 1
ATOM 2826 C CA . PRO B 1 167 ? 13.633 -8.297 -2.939 1 73.06 167 PRO B CA 1
ATOM 2827 C C . PRO B 1 167 ? 12.859 -7.258 -2.135 1 73.06 167 PRO B C 1
ATOM 2829 O O . PRO B 1 167 ? 11.625 -7.215 -2.193 1 73.06 167 PRO B O 1
ATOM 2832 N N . TYR B 1 168 ? 13.586 -6.527 -1.273 1 68.06 168 TYR B N 1
ATOM 2833 C CA . TYR B 1 168 ? 12.961 -5.406 -0.576 1 68.06 168 TYR B CA 1
ATOM 2834 C C . TYR B 1 168 ? 12.383 -4.402 -1.565 1 68.06 168 TYR B C 1
ATOM 2836 O O . TYR B 1 168 ? 13 -4.102 -2.59 1 68.06 168 TYR B O 1
ATOM 2844 N N . PHE B 1 169 ? 11.047 -4.117 -1.382 1 66.69 169 PHE B N 1
ATOM 2845 C CA . PHE B 1 169 ? 10.484 -3.152 -2.322 1 66.69 169 PHE B CA 1
ATOM 2846 C C . PHE B 1 169 ? 9.953 -1.929 -1.589 1 66.69 169 PHE B C 1
ATOM 2848 O O . PHE B 1 169 ? 9.562 -2.018 -0.422 1 66.69 169 PHE B O 1
ATOM 2855 N N . GLU B 1 170 ? 10.18 -0.754 -2.23 1 69.69 170 GLU B N 1
ATOM 2856 C CA . GLU B 1 170 ? 9.633 0.532 -1.808 1 69.69 170 GLU B CA 1
ATOM 2857 C C . GLU B 1 170 ? 8.555 1.014 -2.77 1 69.69 170 GLU B C 1
ATOM 2859 O O . GLU B 1 170 ? 8.555 0.646 -3.945 1 69.69 170 GLU B O 1
ATOM 2864 N N . PRO B 1 171 ? 7.578 1.734 -2.084 1 68.5 171 PRO B N 1
ATOM 2865 C CA . PRO B 1 171 ? 6.586 2.324 -2.984 1 68.5 171 PRO B CA 1
ATOM 2866 C C . PRO B 1 171 ? 7.219 3.047 -4.172 1 68.5 171 PRO B C 1
ATOM 2868 O O . PRO B 1 171 ? 8.391 3.428 -4.113 1 68.5 171 PRO B O 1
ATOM 2871 N N . LYS B 1 172 ? 6.469 3.025 -5.312 1 65.75 172 LYS B N 1
ATOM 2872 C CA . LYS B 1 172 ? 6.938 3.779 -6.473 1 65.75 172 LYS B CA 1
ATOM 2873 C C . LYS B 1 172 ? 7.391 5.18 -6.074 1 65.75 172 LYS B C 1
ATOM 2875 O O . LYS B 1 172 ? 6.777 5.809 -5.207 1 65.75 172 LYS B O 1
ATOM 2880 N N . GLU B 1 173 ? 8.414 5.582 -6.688 1 60.56 173 GLU B N 1
ATOM 2881 C CA . GLU B 1 173 ? 9.047 6.867 -6.414 1 60.56 173 GLU B CA 1
ATOM 2882 C C . GLU B 1 173 ? 8.023 7.992 -6.359 1 60.56 173 GLU B C 1
ATOM 2884 O O . GLU B 1 173 ? 8.109 8.883 -5.512 1 60.56 173 GLU B O 1
ATOM 2889 N N . ASN B 1 174 ? 7 7.785 -7.082 1 66.88 174 ASN B N 1
ATOM 2890 C CA . ASN B 1 174 ? 6.109 8.922 -7.27 1 66.88 174 ASN B CA 1
ATOM 2891 C C . ASN B 1 174 ? 5.09 9.031 -6.137 1 66.88 174 ASN B C 1
ATOM 2893 O O . ASN B 1 174 ? 4.512 10.094 -5.91 1 66.88 174 ASN B O 1
ATOM 2897 N N . SER B 1 175 ? 5.016 7.969 -5.406 1 77.06 175 SER B N 1
ATOM 2898 C CA . SER B 1 175 ? 3.93 8 -4.43 1 77.06 175 SER B CA 1
ATOM 2899 C C . SER B 1 175 ? 4.203 9.016 -3.328 1 77.06 175 SER B C 1
ATOM 2901 O O . SER B 1 175 ? 3.275 9.602 -2.773 1 77.06 175 SER B O 1
ATOM 2903 N N . PHE B 1 176 ? 5.477 9.258 -3.025 1 78.44 176 PHE B N 1
ATOM 2904 C CA . PHE B 1 176 ? 5.809 10.164 -1.937 1 78.44 176 PHE B CA 1
ATOM 2905 C C . PHE B 1 176 ? 6.934 11.109 -2.348 1 78.44 176 PHE B C 1
ATOM 2907 O O . PHE B 1 176 ? 7.656 11.633 -1.495 1 78.44 176 PHE B O 1
ATOM 2914 N N . HIS B 1 177 ? 7.164 11.172 -3.646 1 77.94 177 HIS B N 1
ATOM 2915 C CA . HIS B 1 177 ? 8.195 12.07 -4.148 1 77.94 177 HIS B CA 1
ATOM 2916 C C . HIS B 1 177 ? 7.93 13.508 -3.719 1 77.94 177 HIS B C 1
ATOM 2918 O O . HIS B 1 177 ? 6.812 14.016 -3.877 1 77.94 177 HIS B O 1
ATOM 2924 N N . GLY B 1 178 ? 8.922 14.125 -3.143 1 80.5 178 GLY B N 1
ATOM 2925 C CA . GLY B 1 178 ? 8.812 15.523 -2.752 1 80.5 178 GLY B CA 1
ATOM 2926 C C . GLY B 1 178 ? 7.98 15.727 -1.498 1 80.5 178 GLY B C 1
ATOM 2927 O O . GLY B 1 178 ? 7.57 16.844 -1.194 1 80.5 178 GLY B O 1
ATOM 2928 N N . THR B 1 179 ? 7.688 14.641 -0.756 1 86 179 THR B N 1
ATOM 2929 C CA . THR B 1 179 ? 6.863 14.719 0.444 1 86 179 THR B CA 1
ATOM 2930 C C . THR B 1 179 ? 7.73 14.906 1.686 1 86 179 THR B C 1
ATOM 2932 O O . THR B 1 179 ? 8.828 14.359 1.769 1 86 179 THR B O 1
ATOM 2935 N N . SER B 1 180 ? 7.309 15.68 2.625 1 91.06 180 SER B N 1
ATOM 2936 C CA . SER B 1 180 ? 8.023 15.945 3.869 1 91.06 180 SER B CA 1
ATOM 2937 C C . SER B 1 180 ? 7.082 15.922 5.066 1 91.06 180 SER B C 1
ATOM 2939 O O . SER B 1 180 ? 5.859 15.938 4.898 1 91.06 180 SER B O 1
ATOM 2941 N N . ILE B 1 181 ? 7.668 15.695 6.25 1 91.75 181 ILE B N 1
ATOM 2942 C CA . ILE B 1 181 ? 7.008 15.93 7.531 1 91.75 181 ILE B CA 1
ATOM 2943 C C . ILE B 1 181 ? 7.395 17.312 8.062 1 91.75 181 ILE B C 1
ATOM 2945 O O . ILE B 1 181 ? 8.578 17.609 8.219 1 91.75 181 ILE B O 1
ATOM 2949 N N . CYS B 1 182 ? 6.422 18.203 8.234 1 92.38 182 CYS B N 1
ATOM 2950 C CA . CYS B 1 182 ? 6.656 19.562 8.711 1 92.38 182 CYS B CA 1
ATOM 2951 C C . CYS B 1 182 ? 5.941 19.812 10.031 1 92.38 182 CYS B C 1
ATOM 2953 O O . CYS B 1 182 ? 4.766 19.469 10.18 1 92.38 182 CYS B O 1
ATOM 2955 N N . PHE B 1 183 ? 6.629 20.359 11.031 1 92.25 183 PHE B N 1
ATOM 2956 C CA . PHE B 1 183 ? 6.023 20.672 12.32 1 92.25 183 PHE B CA 1
ATOM 2957 C C . PHE B 1 183 ? 6.812 21.766 13.031 1 92.25 183 PHE B C 1
ATOM 2959 O O . PHE B 1 183 ? 7.969 22.031 12.688 1 92.25 183 PHE B O 1
ATOM 2966 N N . ILE B 1 184 ? 6.148 22.516 13.93 1 86.88 184 ILE B N 1
ATOM 2967 C CA . ILE B 1 184 ? 6.773 23.594 14.703 1 86.88 184 ILE B CA 1
ATOM 2968 C C . ILE B 1 184 ? 7.18 23.062 16.078 1 86.88 184 ILE B C 1
ATOM 2970 O O . ILE B 1 184 ? 6.344 22.562 16.828 1 86.88 184 ILE B O 1
ATOM 2974 N N . GLU B 1 185 ? 8.453 23.125 16.391 1 83.62 185 GLU B N 1
ATOM 2975 C CA . GLU B 1 185 ? 8.977 22.609 17.641 1 83.62 185 GLU B CA 1
ATOM 2976 C C . GLU B 1 185 ? 8.594 23.516 18.812 1 83.62 185 GLU B C 1
ATOM 2978 O O . GLU B 1 185 ? 8.578 24.734 18.672 1 83.62 185 GLU B O 1
ATOM 2983 N N . GLU B 1 186 ? 8.078 22.875 19.906 1 72.25 186 GLU B N 1
ATOM 2984 C CA . GLU B 1 186 ? 7.812 23.656 21.125 1 72.25 186 GLU B CA 1
ATOM 2985 C C . GLU B 1 186 ? 9.109 24.109 21.781 1 72.25 186 GLU B C 1
ATOM 2987 O O . GLU B 1 186 ? 10.062 23.344 21.906 1 72.25 186 GLU B O 1
ATOM 2992 N N . ASN B 1 187 ? 9.562 25.406 21.625 1 62.22 187 ASN B N 1
ATOM 2993 C CA . ASN B 1 187 ? 10.695 25.922 22.375 1 62.22 187 ASN B CA 1
ATOM 2994 C C . ASN B 1 187 ? 10.398 26 23.875 1 62.22 187 ASN B C 1
ATOM 2996 O O . ASN B 1 187 ? 9.281 26.344 24.281 1 62.22 187 ASN B O 1
ATOM 3000 N N . ASP B 1 188 ? 10.922 25.094 24.734 1 51.28 188 ASP B N 1
ATOM 3001 C CA . ASP B 1 188 ? 10.93 25.234 26.188 1 51.28 188 ASP B CA 1
ATOM 3002 C C . ASP B 1 188 ? 11.25 26.672 26.594 1 51.28 188 ASP B C 1
ATOM 3004 O O . ASP B 1 188 ? 11.445 26.969 27.781 1 51.28 188 ASP B O 1
ATOM 3008 N N . GLU B 1 189 ? 11.422 27.688 25.938 1 42.25 189 GLU B N 1
ATOM 3009 C CA . GLU B 1 189 ? 11.891 28.812 26.734 1 42.25 189 GLU B CA 1
ATOM 3010 C C . GLU B 1 189 ? 10.844 29.25 27.75 1 42.25 189 GLU B C 1
ATOM 3012 O O . GLU B 1 189 ? 11.055 30.203 28.5 1 42.25 189 GLU B O 1
ATOM 3017 N N . ASN B 1 190 ? 9.633 28.766 27.969 1 35.59 190 ASN B N 1
ATOM 3018 C CA . ASN B 1 190 ? 9.266 29.375 29.234 1 35.59 190 ASN B CA 1
ATOM 3019 C C . ASN B 1 190 ? 9.977 28.703 30.406 1 35.59 190 ASN B C 1
ATOM 3021 O O . ASN B 1 190 ? 10.094 27.484 30.438 1 35.59 190 ASN B O 1
#